Protein AF-U9TN15-F1 (afdb_monomer)

Organism: Rhizophagus irregularis (strain DAOM 181602 / DAOM 197198 / MUCL 43194) (NCBI:txid747089)

Foldseek 3Di:
DVVCLVVLLVQCLDPDPVSVVVSLVVVLVCVVVVVDDCCVCQLSLLLQLLDPDPVSNVSSLVSNLVCCVPPVVSNLVCLVSSLVSNLVSQPVVDDDDQRAQWDQNDPVRQTAGSCQSVLVSQQVDPVSNLSNLLVLLCLLQDQPVPDDPVPDPVSSVRNSVRNLVRHPHPDVVSVVSSVVSNVVSCVVNVVNVVVVVVVVVVVVVVVVVVVVVVVVVVVVVPPDPPDDDDDDDDDDDDDDDDDDDDDDPDDDDPVVVVVVVVVVVVPDDPDPPVVVVVVVVVVVVVVVVVVVVVD

Radius of gyration: 32.04 Å; Cα contacts (8 Å, |Δi|>4): 205; chains: 1; bounding box: 82×85×88 Å

Solvent-accessible surface area (backbone atoms only — not comparable to full-atom values): 17687 Å² total; per-residue (Å²): 111,68,92,50,42,64,60,42,60,54,40,50,67,43,90,52,64,72,55,19,53,52,30,46,51,53,50,47,53,38,49,76,71,63,66,51,64,64,73,77,48,47,28,60,39,53,20,43,41,54,45,92,51,64,76,56,17,57,53,26,46,53,50,50,50,55,45,42,77,79,39,40,76,64,50,61,76,41,50,64,56,20,54,52,39,25,51,55,45,48,58,70,73,40,87,86,60,83,81,66,19,50,44,68,83,52,96,85,62,58,64,38,18,47,57,36,70,63,47,65,78,30,63,83,44,66,67,58,31,48,54,49,54,52,53,55,56,50,73,73,65,60,59,69,89,80,48,57,86,87,72,63,58,62,65,58,52,49,25,50,50,42,20,68,75,34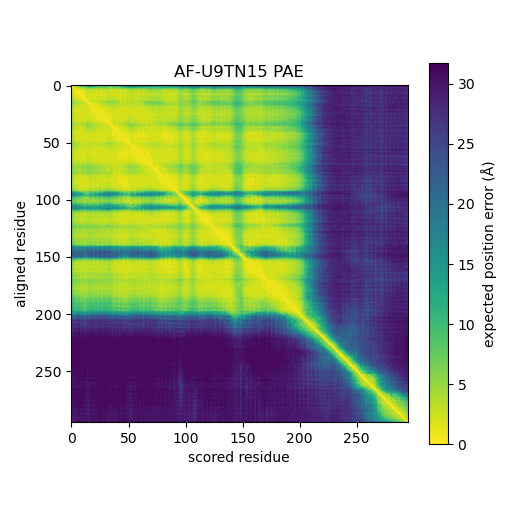,45,87,70,95,51,73,66,60,54,54,50,50,53,53,52,46,54,54,44,47,59,54,41,50,54,51,45,51,53,52,51,55,50,53,54,50,51,55,52,50,52,50,50,53,53,48,54,53,50,57,57,54,60,63,70,70,75,71,82,74,83,80,78,92,81,91,86,87,85,86,89,83,89,77,92,80,90,79,90,76,82,82,82,78,80,89,56,78,68,65,60,56,54,56,53,58,62,61,64,71,74,75,80,86,72,74,64,67,63,50,61,61,48,56,61,52,52,59,57,54,59,57,59,59,64,68,72,80,118

InterPro domains:
  IPR024986 Sister chromatid cohesion C-terminal domain [PF12830] (1-185)
  IPR033031 Scc2/Nipped-B family [PTHR21704] (1-232)

Secondary structure (DSSP, 8-state):
-HHHHHHHHHHTT-S-HHHHHHHHHHHHHHHHTT-S-HHHHHHHHHHHHT-S-HHHHHHHHHHHHHHHHHHHHHHHTTHHHHHHHHHHHHHHH-SSSPP-SEEE-STT--EEETTHHHHHHHTTSHHHHHHHHHHHHGGG---TTT--TTT--HHHHHHHHHHHHH---S-HHHHHHHHHHHHHHHHHHHHHHHHHHHHHHHHHHHHHHHHHHHHHHHHTTS---PPPPP------PPP-----PPPP-----THHHHHHHHHHHTT----SSHHHHHHHHHHHHHHHHHHTS--

Structure (mmCIF, N/CA/C/O backbone):
data_AF-U9TN15-F1
#
_entry.id   AF-U9TN15-F1
#
loop_
_atom_site.group_PDB
_atom_site.id
_atom_site.type_symbol
_atom_site.label_atom_id
_atom_site.label_alt_id
_atom_site.label_comp_id
_atom_site.label_asym_id
_atom_site.label_entity_id
_atom_site.label_seq_id
_atom_site.pdbx_PDB_ins_code
_atom_site.Cartn_x
_atom_site.Cartn_y
_atom_site.Cartn_z
_atom_site.occupancy
_atom_site.B_iso_or_equiv
_atom_site.auth_seq_id
_atom_site.auth_comp_id
_atom_site.auth_asym_id
_atom_site.auth_atom_id
_atom_site.pdbx_PDB_model_num
ATOM 1 N N . MET A 1 1 ? -0.273 -16.956 23.020 1.00 62.31 1 MET A N 1
ATOM 2 C CA . MET A 1 1 ? -0.819 -16.196 21.873 1.00 62.31 1 MET A CA 1
ATOM 3 C C . MET A 1 1 ? 0.191 -16.019 20.746 1.00 62.31 1 MET A C 1
ATOM 5 O O . MET A 1 1 ? -0.135 -16.419 19.641 1.00 62.31 1 MET A O 1
ATOM 9 N N . GLN A 1 2 ? 1.418 -15.537 20.995 1.00 72.25 2 GLN A N 1
ATOM 10 C CA . GLN A 1 2 ? 2.419 -15.301 19.932 1.00 72.25 2 GLN A CA 1
ATOM 11 C C . GLN A 1 2 ? 2.705 -16.517 19.028 1.00 72.25 2 GLN A C 1
ATOM 13 O O . GLN A 1 2 ? 2.775 -16.354 17.820 1.00 72.25 2 GLN A O 1
ATOM 18 N N . ARG A 1 3 ? 2.749 -17.743 19.574 1.00 84.38 3 ARG A N 1
ATOM 19 C CA . ARG A 1 3 ? 2.950 -18.983 18.791 1.00 84.38 3 ARG A CA 1
ATOM 20 C C . ARG A 1 3 ? 1.906 -19.220 17.687 1.00 84.38 3 ARG A C 1
ATOM 22 O O . ARG A 1 3 ? 2.205 -19.895 16.712 1.00 84.38 3 ARG A O 1
ATOM 29 N N . TYR A 1 4 ? 0.685 -18.713 17.859 1.00 88.88 4 TYR A N 1
ATOM 30 C CA . TYR A 1 4 ? -0.412 -18.900 16.904 1.00 88.88 4 TYR A CA 1
ATOM 31 C C . TYR A 1 4 ? -0.687 -17.645 16.075 1.00 88.88 4 TYR A C 1
ATOM 33 O O . TYR A 1 4 ? -1.569 -17.679 15.226 1.00 88.88 4 TYR A O 1
ATOM 41 N N . LEU A 1 5 ? 0.044 -16.550 16.311 1.00 90.06 5 LEU A N 1
ATOM 42 C CA . LEU A 1 5 ? -0.201 -15.282 15.632 1.00 90.06 5 LEU A CA 1
ATOM 43 C C . LEU A 1 5 ? -0.056 -15.435 14.119 1.00 90.06 5 LEU A C 1
ATOM 45 O O . LEU A 1 5 ? -0.961 -15.037 13.399 1.00 90.06 5 LEU A O 1
ATOM 49 N N . ASP A 1 6 ? 1.011 -16.083 13.654 1.00 91.44 6 ASP A N 1
ATOM 50 C CA . ASP A 1 6 ? 1.247 -16.285 12.220 1.00 91.44 6 ASP A CA 1
ATOM 51 C C . ASP A 1 6 ? 0.101 -17.064 11.564 1.00 91.44 6 ASP A C 1
ATOM 53 O O . ASP A 1 6 ? -0.393 -16.675 10.512 1.00 91.44 6 ASP A O 1
ATOM 57 N N . ARG A 1 7 ? -0.418 -18.093 12.248 1.00 92.19 7 ARG A N 1
ATOM 58 C CA . ARG A 1 7 ? -1.587 -18.856 11.785 1.00 92.19 7 ARG A CA 1
ATOM 59 C C . ARG A 1 7 ? -2.858 -18.014 11.754 1.00 92.19 7 ARG A C 1
ATOM 61 O O . ARG A 1 7 ? -3.632 -18.118 10.814 1.00 92.19 7 ARG A O 1
ATOM 68 N N . ILE A 1 8 ? -3.078 -17.170 12.762 1.00 92.88 8 ILE A N 1
ATOM 69 C CA . ILE A 1 8 ? -4.232 -16.259 12.791 1.00 92.88 8 ILE A CA 1
ATOM 70 C C . ILE A 1 8 ? -4.139 -15.262 11.632 1.00 92.88 8 ILE A C 1
ATOM 72 O O . ILE A 1 8 ? -5.137 -15.038 10.954 1.00 92.88 8 ILE A O 1
ATOM 76 N N . LEU A 1 9 ? -2.950 -14.705 11.377 1.00 92.69 9 LEU A N 1
ATOM 77 C CA . LEU A 1 9 ? -2.701 -13.805 10.251 1.00 92.69 9 LEU A CA 1
ATOM 78 C C . LEU A 1 9 ? -2.924 -14.520 8.909 1.00 92.69 9 LEU A C 1
ATOM 80 O O . LEU A 1 9 ? -3.553 -13.945 8.029 1.00 92.69 9 LEU A O 1
ATOM 84 N N . GLU A 1 10 ? -2.490 -15.771 8.752 1.00 92.44 10 GLU A N 1
ATOM 85 C CA . GLU A 1 10 ? -2.784 -16.587 7.563 1.00 92.44 10 GLU A CA 1
ATOM 86 C C . GLU A 1 10 ? -4.297 -16.773 7.353 1.00 92.44 10 GLU A C 1
ATOM 88 O O . GLU A 1 10 ? -4.792 -16.544 6.251 1.00 92.44 10 GLU A O 1
ATOM 93 N N . CYS A 1 11 ? -5.056 -17.085 8.411 1.00 92.25 11 CYS A N 1
ATOM 94 C CA . CYS A 1 11 ? -6.511 -17.265 8.332 1.00 92.25 11 CYS A CA 1
ATOM 95 C C . CYS A 1 11 ? -7.269 -16.004 7.884 1.00 92.25 11 CYS A C 1
ATOM 97 O O . CYS A 1 11 ? -8.380 -16.110 7.367 1.00 92.25 11 CYS A O 1
ATOM 99 N N . THR A 1 12 ? -6.698 -14.806 8.054 1.00 92.06 12 THR A N 1
ATOM 100 C CA . THR A 1 12 ? -7.333 -13.567 7.566 1.00 92.06 12 THR A CA 1
ATOM 101 C C . THR A 1 12 ? -7.363 -13.446 6.038 1.00 92.06 12 THR A C 1
ATOM 103 O O . THR A 1 12 ? -8.099 -12.612 5.510 1.00 92.06 12 THR A O 1
ATOM 106 N N . PHE A 1 13 ? -6.614 -14.294 5.330 1.00 91.81 13 PHE A N 1
ATOM 107 C CA . PHE A 1 13 ? -6.576 -14.355 3.869 1.00 91.81 13 PHE A CA 1
ATOM 108 C C . PHE A 1 13 ? -7.376 -15.528 3.286 1.00 91.81 13 PHE A C 1
ATOM 110 O O . PHE A 1 13 ? -7.403 -15.694 2.069 1.00 91.81 13 PHE A O 1
ATOM 117 N N . ASP A 1 14 ? -8.043 -16.328 4.124 1.00 91.50 14 ASP A N 1
ATOM 118 C CA . ASP A 1 14 ? -8.828 -17.477 3.665 1.00 91.50 14 ASP A CA 1
ATOM 119 C C . ASP A 1 14 ? -9.931 -17.040 2.680 1.00 91.50 14 ASP A C 1
ATOM 121 O O . ASP A 1 14 ? -10.507 -15.963 2.846 1.00 91.50 14 ASP A O 1
ATOM 125 N N . PRO A 1 15 ? -10.278 -17.816 1.641 1.00 87.31 15 PRO A N 1
ATOM 126 C CA . PRO A 1 15 ? -11.392 -17.469 0.756 1.00 87.31 15 PRO A CA 1
ATOM 127 C C . PRO A 1 15 ? -12.725 -17.316 1.513 1.00 87.31 15 PRO A C 1
ATOM 129 O O . PRO A 1 15 ? -13.524 -16.440 1.172 1.00 87.31 15 PRO A O 1
ATOM 132 N N . THR A 1 16 ? -12.933 -18.078 2.589 1.00 90.94 16 THR A N 1
ATOM 133 C CA . THR A 1 16 ? -14.174 -18.118 3.369 1.00 90.94 16 THR A CA 1
ATOM 134 C C . THR A 1 16 ? -14.387 -16.832 4.172 1.00 90.94 16 THR A C 1
ATOM 136 O O . THR A 1 16 ? -13.651 -16.521 5.111 1.00 90.94 16 THR A O 1
ATOM 139 N N . GLN A 1 17 ? -15.446 -16.081 3.855 1.00 88.62 17 GLN A N 1
ATOM 140 C CA . GLN A 1 17 ? -15.730 -14.788 4.492 1.00 88.62 17 GLN A CA 1
ATOM 141 C C . GLN A 1 17 ? -15.973 -14.889 6.005 1.00 88.62 17 GLN A C 1
ATOM 143 O O . GLN A 1 17 ? -15.465 -14.064 6.763 1.00 88.62 17 GLN A O 1
ATOM 148 N N . SER A 1 18 ? -16.711 -15.903 6.465 1.00 91.56 18 SER A N 1
ATOM 149 C CA . SER A 1 18 ? -16.987 -16.100 7.894 1.00 91.56 18 SER A CA 1
ATOM 150 C C . SER A 1 18 ? -15.703 -16.321 8.697 1.00 91.56 18 SER A C 1
ATOM 152 O O . SER A 1 18 ? -15.521 -15.701 9.745 1.00 91.56 18 SER A O 1
ATOM 154 N N . LEU A 1 19 ? -14.779 -17.134 8.173 1.00 91.88 19 LEU A N 1
ATOM 155 C CA . LEU A 1 19 ? -13.488 -17.386 8.806 1.00 91.88 19 LEU A CA 1
ATOM 156 C C . LEU A 1 19 ? -12.630 -16.118 8.850 1.00 91.88 19 LEU A C 1
ATOM 158 O O . LEU A 1 19 ? -12.080 -15.807 9.906 1.00 91.88 19 LEU A O 1
ATOM 162 N N . LYS A 1 20 ? -12.585 -15.342 7.757 1.00 91.00 20 LYS A N 1
ATOM 163 C CA . LYS A 1 20 ? -11.878 -14.051 7.717 1.00 91.00 20 LYS A CA 1
ATOM 164 C C . LYS A 1 20 ? -12.368 -13.087 8.788 1.00 91.00 20 LYS A C 1
ATOM 166 O O . LYS A 1 20 ? -11.556 -12.505 9.502 1.00 91.00 20 LYS A O 1
ATOM 171 N N . ILE A 1 21 ? -13.685 -12.927 8.921 1.00 92.44 21 ILE A N 1
ATOM 172 C CA . ILE A 1 21 ? -14.280 -12.008 9.899 1.00 92.44 21 ILE A CA 1
ATOM 173 C C . ILE A 1 21 ? -13.929 -12.440 11.327 1.00 92.44 21 ILE A C 1
ATOM 175 O O . ILE A 1 21 ? -13.491 -11.608 12.118 1.00 92.44 21 ILE A O 1
ATOM 179 N N . ILE A 1 22 ? -14.064 -13.732 11.642 1.00 94.12 22 ILE A N 1
ATOM 180 C CA . ILE A 1 22 ? -13.736 -14.270 12.971 1.00 94.12 22 ILE A CA 1
ATOM 181 C C . ILE A 1 22 ? -12.237 -14.115 13.262 1.00 94.12 22 ILE A C 1
ATOM 183 O O . ILE A 1 22 ? -11.862 -13.679 14.350 1.00 94.12 22 ILE A O 1
ATOM 187 N N . ALA A 1 23 ? -11.370 -14.428 12.295 1.00 94.44 23 ALA A N 1
ATOM 188 C CA . ALA A 1 23 ? -9.926 -14.261 12.434 1.00 94.44 23 ALA A CA 1
ATOM 189 C C . ALA A 1 23 ? -9.548 -12.790 12.673 1.00 94.44 23 ALA A C 1
ATOM 191 O O . ALA A 1 23 ? -8.716 -12.505 13.535 1.00 94.44 23 ALA A O 1
ATOM 192 N N . LEU A 1 24 ? -10.197 -11.857 11.971 1.00 94.69 24 LEU A N 1
ATOM 193 C CA . LEU A 1 24 ? -9.991 -10.420 12.142 1.00 94.69 24 LEU A CA 1
ATOM 194 C C . LEU A 1 24 ? -10.476 -9.924 13.513 1.00 94.69 24 LEU A C 1
ATOM 196 O O . LEU A 1 24 ? -9.802 -9.101 14.130 1.00 94.69 24 LEU A O 1
ATOM 200 N N . ASP A 1 25 ? -11.587 -10.456 14.028 1.00 94.69 25 ASP A N 1
ATOM 201 C CA . ASP A 1 25 ? -12.080 -10.139 15.374 1.00 94.69 25 ASP A CA 1
ATOM 202 C C . ASP A 1 25 ? -11.119 -10.655 16.458 1.00 94.69 25 ASP A C 1
ATOM 204 O O . ASP A 1 25 ? -10.792 -9.939 17.409 1.00 94.69 25 ASP A O 1
ATOM 208 N N . VAL A 1 26 ? -10.594 -11.875 16.305 1.00 95.06 26 VAL A N 1
ATOM 209 C CA . VAL A 1 26 ? -9.558 -12.417 17.200 1.00 95.06 26 VAL A CA 1
ATOM 210 C C . VAL A 1 26 ? -8.290 -11.563 17.136 1.00 95.06 26 VAL A C 1
ATOM 212 O O . VAL A 1 26 ? -7.760 -11.177 18.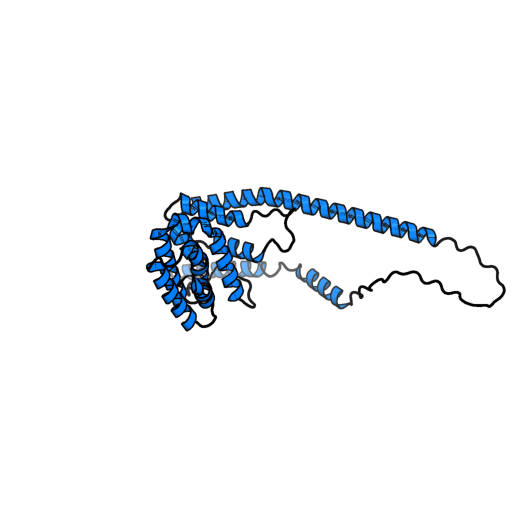180 1.00 95.06 26 VAL A O 1
ATOM 215 N N . LEU A 1 27 ? -7.825 -11.215 15.932 1.00 94.69 27 LEU A N 1
ATOM 216 C CA . LEU A 1 27 ? -6.663 -10.349 15.731 1.00 94.69 27 LEU A CA 1
ATOM 217 C C . LEU A 1 27 ? -6.865 -8.974 16.383 1.00 94.69 27 LEU A C 1
ATOM 219 O O . LEU A 1 27 ? -5.970 -8.479 17.068 1.00 94.69 27 LEU A O 1
ATOM 223 N N . GLY A 1 28 ? -8.052 -8.388 16.231 1.00 93.62 28 GLY A N 1
ATOM 224 C CA . GLY A 1 28 ? -8.411 -7.118 16.850 1.00 93.62 28 GLY A CA 1
ATOM 225 C C . GLY A 1 28 ? -8.307 -7.157 18.372 1.00 93.62 28 GLY A C 1
ATOM 226 O O . GLY A 1 28 ? -7.674 -6.283 18.965 1.00 93.62 28 GLY A O 1
ATOM 227 N N . ASN A 1 29 ? -8.832 -8.209 19.003 1.00 94.31 29 ASN A N 1
ATOM 228 C CA . ASN A 1 29 ? -8.726 -8.401 20.452 1.00 94.31 29 ASN A CA 1
ATOM 229 C C . ASN A 1 29 ? -7.266 -8.550 20.917 1.00 94.31 29 ASN A C 1
ATOM 231 O O . ASN A 1 29 ? -6.869 -7.938 21.908 1.00 94.31 29 ASN A O 1
ATOM 235 N N . ILE A 1 30 ? -6.445 -9.313 20.187 1.00 93.62 30 ILE A N 1
ATOM 236 C CA . ILE A 1 30 ? -5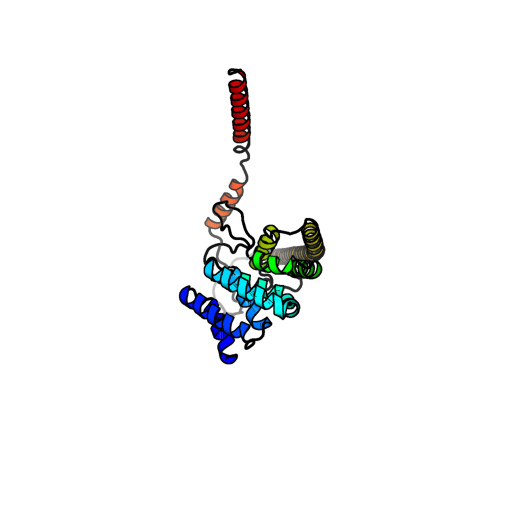.013 -9.493 20.487 1.00 93.62 30 ILE A CA 1
ATOM 237 C C . ILE A 1 30 ? -4.272 -8.150 20.450 1.00 93.62 30 ILE A C 1
ATOM 239 O O . ILE A 1 30 ? -3.473 -7.858 21.343 1.00 93.62 30 ILE A O 1
ATOM 243 N N . ILE A 1 31 ? -4.536 -7.337 19.424 1.00 92.50 31 ILE A N 1
ATOM 244 C CA . ILE A 1 31 ? -3.903 -6.027 19.239 1.00 92.50 31 ILE A CA 1
ATOM 245 C C . ILE A 1 31 ? -4.343 -5.053 20.332 1.00 92.50 31 ILE A C 1
ATOM 247 O O . ILE A 1 31 ? -3.500 -4.396 20.941 1.00 92.50 31 ILE A O 1
ATOM 251 N N . GLN A 1 32 ? -5.644 -4.975 20.619 1.00 91.62 32 GLN A N 1
ATOM 252 C CA . GLN A 1 32 ? -6.181 -4.063 21.632 1.00 91.62 32 GLN A CA 1
ATOM 253 C C . GLN A 1 32 ? -5.657 -4.376 23.040 1.00 91.62 32 GLN A C 1
ATOM 255 O O . GLN A 1 32 ? -5.436 -3.455 23.826 1.00 91.62 32 GLN A O 1
ATOM 260 N N . GLN A 1 33 ? -5.402 -5.654 23.334 1.00 92.31 33 GLN A N 1
ATOM 261 C CA . GLN A 1 33 ? -4.801 -6.115 24.590 1.00 92.31 33 GLN A CA 1
ATOM 262 C C . GLN A 1 33 ? -3.266 -5.985 24.626 1.00 92.31 33 GLN A C 1
ATOM 264 O O . GLN A 1 33 ? -2.656 -6.281 25.650 1.00 92.31 33 GLN A O 1
ATOM 269 N N . GLY A 1 34 ? -2.619 -5.565 23.531 1.00 90.25 34 GLY A N 1
ATOM 270 C CA . GLY A 1 34 ? -1.161 -5.413 23.462 1.00 90.25 34 GLY A CA 1
ATOM 271 C C . GLY A 1 34 ? -0.385 -6.736 23.452 1.00 90.25 34 GLY A C 1
ATOM 272 O O . GLY A 1 34 ? 0.793 -6.763 23.800 1.00 90.25 34 GLY A O 1
ATOM 273 N N . LEU A 1 35 ? -1.025 -7.844 23.062 1.00 91.25 35 LEU A N 1
ATOM 274 C CA . LEU A 1 35 ? -0.428 -9.188 23.087 1.00 91.25 35 LEU A CA 1
ATOM 275 C C . LEU A 1 35 ? 0.421 -9.511 21.844 1.00 91.25 35 LEU A C 1
ATOM 277 O O . LEU A 1 35 ? 1.135 -10.520 21.826 1.00 91.25 35 LEU A O 1
ATOM 281 N N . ALA A 1 36 ? 0.345 -8.677 20.805 1.00 90.81 36 ALA A N 1
ATOM 282 C CA . ALA A 1 36 ? 1.127 -8.791 19.578 1.00 90.81 36 ALA A CA 1
ATOM 283 C C . ALA A 1 36 ? 1.834 -7.474 19.247 1.00 90.81 36 ALA A C 1
ATOM 285 O O . ALA A 1 36 ? 1.317 -6.387 19.500 1.00 90.81 36 ALA A O 1
ATOM 286 N N . HIS A 1 37 ? 3.020 -7.580 18.646 1.00 91.06 37 HIS A N 1
ATOM 287 C CA . HIS A 1 37 ? 3.784 -6.411 18.236 1.00 91.06 37 HIS A CA 1
ATOM 288 C C . HIS A 1 37 ? 3.159 -5.774 16.971 1.00 91.06 37 HIS A C 1
ATOM 290 O O . HIS A 1 37 ? 3.019 -6.473 15.961 1.00 91.06 37 HIS A O 1
ATOM 296 N N . PRO A 1 38 ? 2.845 -4.460 16.961 1.00 91.75 38 PRO A N 1
ATOM 297 C CA . PRO A 1 38 ? 2.160 -3.783 15.849 1.00 91.75 38 PRO A CA 1
ATOM 298 C C . PRO A 1 38 ? 2.805 -3.986 14.473 1.00 91.75 38 PRO A C 1
ATOM 300 O O . PRO A 1 38 ? 2.110 -4.224 13.489 1.00 91.75 38 PRO A O 1
ATOM 303 N N . VAL A 1 39 ? 4.142 -3.951 14.415 1.00 92.19 39 VAL A N 1
ATOM 304 C CA . VAL A 1 39 ? 4.927 -4.120 13.174 1.00 92.19 39 VAL A CA 1
ATOM 305 C C . VAL A 1 39 ? 4.668 -5.462 12.480 1.00 92.19 39 VAL A C 1
ATOM 307 O O . VAL A 1 39 ? 4.766 -5.530 11.261 1.00 92.19 39 VAL A O 1
ATOM 310 N N . LEU A 1 40 ? 4.316 -6.513 13.227 1.00 91.88 40 LEU A N 1
ATOM 311 C CA . LEU A 1 40 ? 4.017 -7.827 12.647 1.00 91.88 40 LEU A CA 1
ATOM 312 C C . LEU A 1 40 ? 2.603 -7.887 12.056 1.00 91.88 40 LEU A C 1
ATOM 314 O O . LEU A 1 40 ? 2.360 -8.622 11.107 1.00 91.88 40 LEU A O 1
ATOM 318 N N . CYS A 1 41 ? 1.671 -7.108 12.609 1.00 93.75 41 CYS A N 1
ATOM 319 C CA . CYS A 1 41 ? 0.258 -7.168 12.240 1.00 93.75 41 CYS A CA 1
ATOM 320 C C . CYS A 1 41 ? -0.091 -6.190 11.111 1.00 93.75 41 CYS A C 1
ATOM 322 O O . CYS A 1 41 ? -0.969 -6.479 10.300 1.00 93.75 41 CYS A O 1
ATOM 324 N N . ILE A 1 42 ? 0.586 -5.035 11.053 1.00 95.75 42 ILE A N 1
ATOM 325 C CA . ILE A 1 42 ? 0.202 -3.940 10.157 1.00 95.75 42 ILE A CA 1
ATOM 326 C C . ILE A 1 42 ? 0.192 -4.310 8.664 1.00 95.75 42 ILE A C 1
ATOM 328 O O . ILE A 1 42 ? -0.788 -3.954 8.010 1.00 95.75 42 ILE A O 1
ATOM 332 N N . PRO A 1 43 ? 1.156 -5.073 8.099 1.00 96.06 43 PRO A N 1
ATOM 333 C CA . PRO A 1 43 ? 1.121 -5.378 6.669 1.00 96.06 43 PRO A CA 1
ATOM 334 C C . PRO A 1 43 ? -0.090 -6.237 6.301 1.00 96.06 43 PRO A C 1
ATOM 336 O O . PRO A 1 43 ? -0.678 -6.062 5.238 1.00 96.06 43 PRO A O 1
ATOM 339 N N . THR A 1 44 ? -0.487 -7.144 7.197 1.00 95.88 44 THR A N 1
ATOM 340 C CA . THR A 1 44 ? -1.673 -7.985 7.021 1.00 95.88 44 THR A CA 1
ATOM 341 C C . THR A 1 44 ? -2.954 -7.162 7.090 1.00 95.88 44 THR A C 1
ATOM 343 O O . THR A 1 44 ? -3.813 -7.317 6.232 1.00 95.88 44 THR A O 1
ATOM 346 N N . ILE A 1 45 ? -3.065 -6.240 8.049 1.00 96.12 45 ILE A N 1
ATOM 347 C CA . ILE A 1 45 ? -4.241 -5.366 8.177 1.00 96.12 45 ILE A CA 1
ATOM 348 C C . ILE A 1 45 ? -4.413 -4.505 6.922 1.00 96.12 45 ILE A C 1
ATOM 350 O O . ILE A 1 45 ? -5.494 -4.507 6.343 1.00 96.12 45 ILE A O 1
ATOM 354 N N . VAL A 1 46 ? -3.345 -3.845 6.460 1.00 96.69 46 VAL A N 1
ATOM 355 C CA . VAL A 1 46 ? -3.386 -3.009 5.246 1.00 96.69 46 VAL A CA 1
ATOM 356 C C . VAL A 1 46 ? -3.727 -3.835 4.007 1.00 96.69 46 VAL A C 1
ATOM 358 O O . VAL A 1 46 ? -4.474 -3.381 3.147 1.00 96.69 46 VAL A O 1
ATOM 361 N N . ALA A 1 47 ? -3.243 -5.075 3.910 1.00 96.12 47 ALA A N 1
ATOM 362 C CA . ALA A 1 47 ? -3.638 -5.950 2.814 1.00 96.12 47 ALA A CA 1
ATOM 363 C C . ALA A 1 47 ? -5.153 -6.220 2.820 1.00 96.12 47 ALA A C 1
ATOM 365 O O . ALA A 1 47 ? -5.806 -6.074 1.788 1.00 96.12 47 ALA A O 1
ATOM 366 N N . ILE A 1 48 ? -5.734 -6.515 3.984 1.00 95.25 48 ILE A N 1
ATOM 367 C CA . ILE A 1 48 ? -7.174 -6.770 4.137 1.00 95.25 48 ILE A CA 1
ATOM 368 C C . ILE A 1 48 ? -8.024 -5.525 3.819 1.00 95.25 48 ILE A C 1
ATOM 370 O O . ILE A 1 48 ? -9.135 -5.668 3.309 1.00 95.25 48 ILE A O 1
ATOM 374 N N . GLU A 1 49 ? -7.515 -4.306 4.034 1.00 95.19 49 GLU A N 1
ATOM 375 C CA . GLU A 1 49 ? -8.196 -3.057 3.627 1.00 95.19 49 GLU A CA 1
ATOM 376 C C . GLU A 1 49 ? -8.450 -2.975 2.114 1.00 95.19 49 GLU A C 1
ATOM 378 O O . GLU A 1 49 ? -9.364 -2.280 1.672 1.00 95.19 49 GLU A O 1
ATOM 383 N N . THR A 1 50 ? -7.687 -3.718 1.310 1.00 94.12 50 THR A N 1
ATOM 384 C CA . THR A 1 50 ? -7.871 -3.776 -0.147 1.00 94.12 50 THR A CA 1
ATOM 385 C C . THR A 1 50 ? -8.898 -4.829 -0.596 1.00 94.12 50 THR A C 1
ATOM 387 O O . THR A 1 50 ? -9.189 -4.939 -1.783 1.00 94.12 50 THR A O 1
ATOM 390 N N . SER A 1 51 ? -9.486 -5.586 0.338 1.00 92.31 51 SER A N 1
ATOM 391 C CA . SER A 1 51 ? -10.488 -6.629 0.063 1.00 92.31 51 SER A CA 1
ATOM 392 C C . SER A 1 51 ? -11.715 -6.094 -0.697 1.00 92.31 51 SER A C 1
ATOM 394 O O . SER A 1 51 ? -12.140 -4.968 -0.432 1.00 92.31 51 SER A O 1
ATOM 396 N N . PRO A 1 52 ? -12.362 -6.881 -1.579 1.00 89.38 52 PRO A N 1
ATOM 397 C CA . PRO A 1 52 ? -13.624 -6.499 -2.225 1.00 89.38 52 PRO A CA 1
ATOM 398 C C . PRO A 1 52 ? -14.808 -6.401 -1.244 1.00 89.38 52 PRO A C 1
ATOM 400 O O . PRO A 1 52 ? -15.751 -5.648 -1.486 1.00 89.38 52 PRO A O 1
ATOM 403 N N . GLU A 1 53 ? -14.726 -7.058 -0.085 1.00 91.44 53 GLU A N 1
ATOM 404 C CA . GLU A 1 53 ? -15.793 -7.095 0.924 1.00 91.44 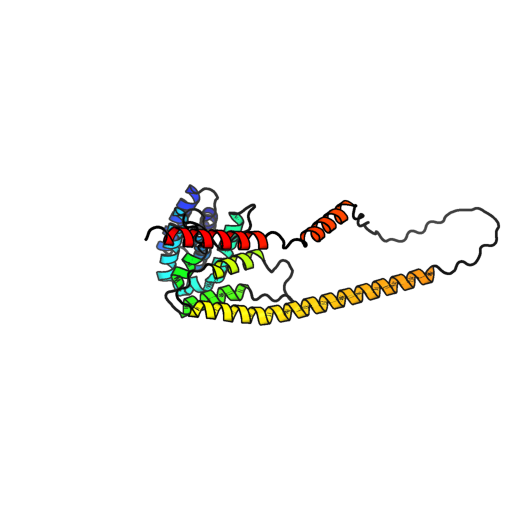53 GLU A CA 1
ATOM 405 C C . GLU A 1 53 ? -15.768 -5.877 1.861 1.00 91.44 53 GLU A C 1
ATOM 407 O O . GLU A 1 53 ? -14.844 -5.722 2.663 1.00 91.44 53 GLU A O 1
ATOM 412 N N . GLN A 1 54 ? -16.813 -5.043 1.831 1.00 91.50 54 GLN A N 1
ATOM 413 C CA . GLN A 1 54 ? -16.879 -3.806 2.626 1.00 91.50 54 GLN A CA 1
ATOM 414 C C . GLN A 1 54 ? -16.799 -4.046 4.138 1.00 91.50 54 GLN A C 1
ATOM 416 O O . GLN A 1 54 ? -16.037 -3.380 4.833 1.00 91.50 54 GLN A O 1
ATOM 421 N N . THR A 1 55 ? -17.519 -5.044 4.651 1.00 92.12 55 THR A N 1
ATOM 422 C CA . THR A 1 55 ? -17.545 -5.364 6.091 1.00 92.12 55 THR A CA 1
ATOM 423 C C . THR A 1 55 ? -16.158 -5.689 6.649 1.00 92.12 55 THR A C 1
ATOM 425 O O . THR A 1 55 ? -15.823 -5.318 7.776 1.00 92.12 55 THR A O 1
ATOM 428 N N . VAL A 1 56 ? -15.339 -6.370 5.847 1.00 93.31 56 VAL A N 1
ATOM 429 C CA . VAL A 1 56 ? -13.968 -6.752 6.185 1.00 93.31 56 VAL A CA 1
ATOM 430 C C . VAL A 1 56 ? -13.047 -5.533 6.122 1.00 93.31 56 VAL A C 1
ATOM 432 O O . VAL A 1 56 ? -12.265 -5.321 7.051 1.00 93.31 56 VAL A O 1
ATOM 435 N N . ARG A 1 57 ? -13.183 -4.697 5.082 1.00 93.94 57 ARG A N 1
ATOM 436 C CA . ARG A 1 57 ? -12.421 -3.446 4.952 1.00 93.94 57 ARG A CA 1
ATOM 437 C C . ARG A 1 57 ? -12.652 -2.503 6.124 1.00 93.94 57 ARG A C 1
ATOM 439 O O . ARG A 1 57 ? -11.688 -2.042 6.721 1.00 93.94 57 ARG A O 1
ATOM 446 N N . ASP A 1 58 ? -13.908 -2.263 6.493 1.00 94.56 58 ASP A N 1
ATOM 447 C CA . ASP A 1 58 ? -14.256 -1.313 7.555 1.00 94.56 58 ASP A CA 1
ATOM 448 C C . ASP A 1 58 ? -13.696 -1.755 8.913 1.00 94.56 58 ASP A C 1
ATOM 450 O O . ASP A 1 58 ? -13.228 -0.937 9.710 1.00 94.56 58 ASP A O 1
ATOM 454 N N . LYS A 1 59 ? -13.712 -3.066 9.189 1.00 94.44 59 LYS A N 1
ATOM 455 C CA . LYS A 1 59 ? -13.083 -3.631 10.390 1.00 94.44 59 LYS A CA 1
ATOM 456 C C . LYS A 1 59 ? -11.562 -3.477 10.356 1.00 94.44 59 LYS A C 1
ATOM 458 O O . LYS A 1 59 ? -10.981 -3.063 11.360 1.00 94.44 59 LYS A O 1
ATOM 463 N N . ALA A 1 60 ? -10.923 -3.782 9.226 1.00 96.19 60 ALA A N 1
ATOM 464 C CA . ALA A 1 60 ? -9.478 -3.636 9.070 1.00 96.19 60 ALA A CA 1
ATOM 465 C C . ALA A 1 60 ? -9.045 -2.171 9.233 1.00 96.19 60 ALA A C 1
ATOM 467 O O . ALA A 1 60 ? -8.136 -1.895 10.013 1.00 96.19 60 ALA A O 1
ATOM 468 N N . PHE A 1 61 ? -9.778 -1.237 8.625 1.00 96.50 61 PHE A N 1
ATOM 469 C CA . PHE A 1 61 ? -9.521 0.195 8.738 1.00 96.50 61 PHE A CA 1
ATOM 470 C C . PHE A 1 61 ? -9.623 0.702 10.178 1.00 96.50 61 PHE A C 1
ATOM 472 O O . PHE A 1 61 ? -8.747 1.427 10.647 1.00 96.50 61 PHE A O 1
ATOM 479 N N . LYS A 1 62 ? -10.628 0.256 10.943 1.00 95.88 62 LYS A N 1
ATOM 480 C CA . LYS A 1 62 ? -10.728 0.577 12.379 1.00 95.88 62 LYS A CA 1
ATOM 481 C C . LYS A 1 62 ? -9.521 0.072 13.173 1.00 95.88 62 LYS A C 1
ATOM 483 O O . LYS A 1 62 ? -9.036 0.768 14.066 1.00 95.88 62 LYS A O 1
ATOM 488 N N . LEU A 1 63 ? -9.017 -1.125 12.860 1.00 95.25 63 LEU A N 1
ATOM 489 C CA . LEU A 1 63 ? -7.809 -1.660 13.498 1.00 95.25 63 LEU A CA 1
ATOM 490 C C . LEU A 1 63 ? -6.553 -0.885 13.091 1.00 95.25 63 LEU A C 1
ATOM 492 O O . LEU A 1 63 ? -5.713 -0.601 13.946 1.00 95.25 63 LEU A O 1
ATOM 496 N N . HIS A 1 64 ? -6.434 -0.500 11.823 1.00 96.12 64 HIS A N 1
ATOM 497 C CA . HIS A 1 64 ? -5.343 0.338 11.340 1.00 96.12 64 HIS A CA 1
ATOM 498 C C . HIS A 1 64 ? -5.358 1.710 12.017 1.00 96.12 64 HIS A C 1
ATOM 500 O O . HIS A 1 64 ? -4.327 2.143 12.532 1.00 96.12 64 HIS A O 1
ATOM 506 N N . GLN A 1 65 ? -6.521 2.356 12.123 1.00 95.94 65 GLN A N 1
ATOM 507 C CA . GLN A 1 65 ? -6.675 3.615 12.846 1.00 95.94 65 GLN A CA 1
ATOM 508 C C . GLN A 1 65 ? -6.239 3.472 14.313 1.00 95.94 65 GLN A C 1
ATOM 510 O O . GLN A 1 65 ? -5.429 4.268 14.790 1.00 95.94 65 GLN A O 1
ATOM 515 N N . HIS A 1 66 ? -6.686 2.417 15.003 1.00 94.88 66 HIS A N 1
ATOM 516 C CA . HIS A 1 66 ? -6.284 2.142 16.385 1.00 94.88 66 HIS A CA 1
ATOM 517 C C . HIS A 1 66 ? -4.762 1.990 16.541 1.00 94.88 66 HIS A C 1
ATOM 519 O O . HIS A 1 66 ? -4.159 2.520 17.479 1.00 94.88 66 HIS A O 1
ATOM 525 N N . LEU A 1 67 ? -4.122 1.269 15.615 1.00 94.75 67 LEU A N 1
ATOM 526 C CA . LEU A 1 67 ? -2.668 1.117 15.589 1.00 94.75 67 LEU A CA 1
ATOM 527 C C . LEU A 1 67 ? -1.957 2.437 15.283 1.00 94.75 67 LEU A C 1
ATOM 529 O O . LEU A 1 67 ? -0.923 2.718 15.886 1.00 94.75 67 LEU A O 1
ATOM 533 N N . ASN A 1 68 ? -2.500 3.252 14.381 1.00 94.06 68 ASN A N 1
ATOM 534 C CA . ASN A 1 68 ? -1.939 4.550 14.023 1.00 94.06 68 ASN A CA 1
ATOM 535 C C . ASN A 1 68 ? -1.965 5.526 15.204 1.00 94.06 68 ASN A C 1
ATOM 537 O O . ASN A 1 68 ? -0.961 6.174 15.489 1.00 94.06 68 ASN A O 1
ATOM 541 N N . GLU A 1 69 ? -3.068 5.579 15.949 1.00 93.69 69 GLU A N 1
ATOM 542 C CA . GLU A 1 69 ? -3.211 6.455 17.117 1.00 93.69 69 GLU A CA 1
ATOM 543 C C . GLU A 1 69 ? -2.171 6.155 18.209 1.00 93.69 69 GLU A C 1
ATOM 545 O O . GLU A 1 69 ? -1.605 7.077 18.796 1.00 93.69 69 GLU A O 1
ATOM 550 N N . LYS A 1 70 ? -1.870 4.873 18.454 1.00 93.19 70 LYS A N 1
ATOM 551 C CA . LYS A 1 70 ? -0.938 4.446 19.514 1.00 93.19 70 LYS A CA 1
ATOM 552 C C . LYS A 1 70 ? 0.514 4.290 19.054 1.00 93.19 70 LYS A C 1
ATOM 554 O O . LYS A 1 70 ? 1.434 4.483 19.847 1.00 93.19 70 LYS A O 1
ATOM 559 N N . HIS A 1 71 ? 0.734 3.907 17.797 1.00 93.31 71 HIS A N 1
ATOM 560 C CA . HIS A 1 71 ? 2.026 3.422 17.299 1.00 93.31 71 HIS A CA 1
ATOM 561 C C . HIS A 1 71 ? 2.434 4.003 15.931 1.00 93.31 71 HIS A C 1
ATOM 563 O O . HIS A 1 71 ? 3.266 3.396 15.256 1.00 93.31 71 HIS A O 1
ATOM 569 N N . ALA A 1 72 ? 1.918 5.179 15.536 1.00 90.19 72 ALA A N 1
ATOM 570 C CA . ALA A 1 72 ? 2.204 5.858 14.258 1.00 90.19 72 ALA A CA 1
ATOM 571 C C . ALA A 1 72 ? 3.660 5.720 13.773 1.00 90.19 72 ALA A C 1
ATOM 573 O O . ALA A 1 72 ? 3.915 5.195 12.693 1.00 90.19 72 ALA A O 1
ATOM 574 N N . SER A 1 73 ? 4.642 6.148 14.576 1.00 90.19 73 SER A N 1
ATOM 575 C CA . SER A 1 73 ? 6.055 6.139 14.163 1.00 90.19 73 SER A CA 1
ATOM 576 C C . SER A 1 73 ? 6.573 4.738 13.815 1.00 90.19 73 SER A C 1
ATOM 578 O O . SER A 1 73 ? 7.332 4.584 12.861 1.00 90.19 73 SER A O 1
ATOM 580 N N . LEU A 1 74 ? 6.146 3.712 14.561 1.00 91.69 74 LEU A N 1
ATOM 581 C CA . LEU A 1 74 ? 6.542 2.324 14.316 1.00 91.69 74 LEU A CA 1
ATOM 582 C C . LEU A 1 74 ? 5.888 1.786 13.044 1.00 91.69 74 LEU A C 1
ATOM 584 O O . LEU A 1 74 ? 6.574 1.182 12.223 1.00 91.69 74 LEU A O 1
ATOM 588 N N . ILE A 1 75 ? 4.586 2.014 12.857 1.00 93.19 75 ILE A N 1
ATOM 589 C CA . ILE A 1 75 ? 3.877 1.474 11.692 1.00 93.19 75 ILE A CA 1
ATOM 590 C C . ILE A 1 75 ? 4.321 2.147 10.388 1.00 93.19 75 ILE A C 1
ATOM 592 O O . ILE A 1 75 ? 4.523 1.463 9.388 1.00 93.19 75 ILE A O 1
ATOM 596 N N . HIS A 1 76 ? 4.578 3.459 10.405 1.00 91.44 76 HIS A N 1
ATOM 597 C CA . HIS A 1 76 ? 4.960 4.203 9.204 1.00 91.44 76 HIS A CA 1
ATOM 598 C C . HIS A 1 76 ? 6.351 3.826 8.684 1.00 91.44 76 HIS A C 1
ATOM 600 O O . HIS A 1 76 ? 6.616 3.946 7.489 1.00 91.44 76 HIS A O 1
ATOM 606 N N . SER A 1 77 ? 7.223 3.295 9.548 1.00 91.00 77 SER A N 1
ATOM 607 C CA . SER A 1 77 ? 8.522 2.750 9.128 1.00 91.00 77 SER A CA 1
ATOM 608 C C . SER A 1 77 ? 8.401 1.542 8.186 1.00 91.00 77 SER A C 1
ATOM 610 O O . SER A 1 77 ? 9.366 1.188 7.514 1.00 91.00 77 SER A O 1
ATOM 612 N N . ARG A 1 78 ? 7.217 0.917 8.111 1.00 93.06 78 ARG A N 1
ATOM 613 C CA . ARG A 1 78 ? 6.935 -0.290 7.321 1.00 93.06 78 ARG A CA 1
ATOM 614 C C . ARG A 1 78 ? 5.972 -0.044 6.161 1.00 93.06 78 ARG A C 1
ATOM 616 O O . ARG A 1 78 ? 5.452 -1.003 5.602 1.00 93.06 78 ARG A O 1
ATOM 623 N N . ASN A 1 79 ? 5.742 1.213 5.773 1.00 93.56 79 ASN A N 1
ATOM 624 C CA . ASN A 1 79 ? 4.759 1.549 4.740 1.00 93.56 79 ASN A CA 1
ATOM 625 C C . ASN A 1 79 ? 4.971 0.770 3.428 1.00 93.56 79 ASN A C 1
ATOM 627 O O . ASN A 1 79 ? 4.021 0.220 2.881 1.00 93.56 79 ASN A O 1
ATOM 631 N N . VAL A 1 80 ? 6.218 0.658 2.961 1.00 94.19 80 VAL A N 1
ATOM 632 C CA . VAL A 1 80 ? 6.553 -0.086 1.733 1.00 94.19 80 VAL A CA 1
ATOM 633 C C . VAL A 1 80 ? 6.208 -1.574 1.857 1.00 94.19 80 VAL A C 1
ATOM 635 O O . VAL A 1 80 ? 5.703 -2.171 0.908 1.00 94.19 80 VAL A O 1
ATOM 638 N N . ASP A 1 81 ? 6.418 -2.176 3.027 1.00 95.06 81 ASP A N 1
ATOM 639 C CA . ASP A 1 81 ? 6.087 -3.586 3.253 1.00 95.06 81 ASP A CA 1
ATOM 640 C C . ASP A 1 81 ? 4.577 -3.817 3.293 1.00 95.06 81 ASP A C 1
ATOM 642 O O . ASP A 1 81 ? 4.100 -4.836 2.793 1.00 95.06 81 ASP A O 1
ATOM 646 N N . CYS A 1 82 ? 3.815 -2.861 3.832 1.00 96.12 82 CYS A N 1
ATOM 647 C CA . CYS A 1 82 ? 2.356 -2.887 3.775 1.00 96.12 82 CYS A CA 1
ATOM 648 C C . CYS A 1 82 ? 1.859 -2.867 2.324 1.00 96.12 82 CYS A C 1
ATOM 650 O O . CYS A 1 82 ? 1.020 -3.687 1.957 1.00 96.12 82 CYS A O 1
ATOM 652 N N . VAL A 1 83 ? 2.427 -1.998 1.481 1.00 96.06 83 VAL A N 1
ATOM 653 C CA . VAL A 1 83 ? 2.077 -1.908 0.054 1.00 96.06 83 VAL A CA 1
ATOM 654 C C . VAL A 1 83 ? 2.420 -3.204 -0.688 1.00 96.06 83 VAL A C 1
ATOM 656 O O . VAL A 1 83 ? 1.593 -3.724 -1.436 1.00 96.06 83 VAL A O 1
ATOM 659 N N . LYS A 1 84 ? 3.595 -3.792 -0.428 1.00 95.12 84 LYS A N 1
ATOM 660 C CA . LYS A 1 84 ? 3.982 -5.102 -0.983 1.00 95.12 84 LYS A CA 1
ATOM 661 C C . LYS A 1 84 ? 3.033 -6.220 -0.549 1.00 95.12 84 LYS A C 1
ATOM 663 O O . LYS A 1 84 ? 2.644 -7.047 -1.370 1.00 95.12 84 LYS A O 1
ATOM 668 N N . LYS A 1 85 ? 2.641 -6.250 0.729 1.00 95.69 85 LYS A N 1
ATOM 669 C CA . LYS A 1 85 ? 1.706 -7.255 1.257 1.00 95.69 85 LYS A CA 1
ATOM 670 C C . LYS A 1 85 ? 0.304 -7.089 0.663 1.00 95.69 85 LYS A C 1
ATOM 672 O O . LYS A 1 85 ? -0.326 -8.095 0.352 1.00 95.69 85 LYS A O 1
ATOM 677 N N . ALA A 1 86 ? -0.150 -5.853 0.453 1.00 95.62 86 ALA A N 1
ATOM 678 C CA . ALA A 1 86 ? -1.413 -5.560 -0.219 1.00 95.62 86 ALA A CA 1
ATOM 679 C C . ALA A 1 86 ? -1.417 -6.046 -1.673 1.00 95.62 86 ALA A C 1
ATOM 681 O O . ALA A 1 86 ? -2.342 -6.745 -2.077 1.00 95.62 86 ALA A O 1
ATOM 682 N N . TYR A 1 87 ? -0.349 -5.778 -2.430 1.00 95.25 87 TYR A N 1
ATOM 683 C CA . TYR A 1 87 ? -0.198 -6.315 -3.784 1.00 95.25 87 TYR A CA 1
ATOM 684 C C . TYR A 1 87 ? -0.184 -7.852 -3.805 1.00 95.25 87 TYR A C 1
ATOM 686 O O . TYR A 1 87 ? -0.885 -8.469 -4.604 1.00 95.25 87 TYR A O 1
ATOM 694 N N . ALA A 1 88 ? 0.552 -8.486 -2.885 1.00 93.62 88 ALA A N 1
ATOM 695 C CA . ALA A 1 88 ? 0.580 -9.944 -2.774 1.00 93.62 88 ALA A CA 1
ATOM 696 C C . ALA A 1 88 ? -0.809 -10.536 -2.483 1.00 93.62 88 ALA A C 1
ATOM 698 O O . ALA A 1 88 ? -1.145 -11.594 -3.009 1.00 93.62 88 ALA A O 1
ATOM 699 N N . PHE A 1 89 ? -1.627 -9.853 -1.680 1.00 93.75 89 PHE A N 1
ATOM 700 C CA . PHE A 1 89 ? -3.007 -10.257 -1.428 1.00 93.75 89 PHE A CA 1
ATOM 701 C C . PHE A 1 89 ? -3.906 -10.068 -2.657 1.00 93.75 89 PHE A C 1
ATOM 703 O O . PHE A 1 89 ? -4.654 -10.978 -3.002 1.00 93.75 89 PHE A O 1
ATOM 710 N N . GLN A 1 90 ? -3.788 -8.952 -3.381 1.00 93.25 90 GLN A N 1
ATOM 711 C CA . GLN A 1 90 ? -4.521 -8.754 -4.640 1.00 93.25 90 GLN A CA 1
ATOM 712 C C . GLN A 1 90 ? -4.180 -9.829 -5.679 1.00 93.25 90 GLN A C 1
ATOM 714 O O . GLN A 1 90 ? -5.071 -10.350 -6.344 1.00 93.25 90 GLN A O 1
ATOM 719 N N . LYS A 1 91 ? -2.912 -10.247 -5.746 1.00 91.31 91 LYS A N 1
ATOM 720 C CA . LYS A 1 91 ? -2.469 -11.365 -6.588 1.00 91.31 91 LYS A CA 1
ATOM 721 C C . LYS A 1 91 ? -3.109 -12.707 -6.209 1.00 91.31 91 LYS A C 1
ATOM 723 O O . LYS A 1 91 ? -3.252 -13.568 -7.065 1.00 91.31 91 LYS A O 1
ATOM 728 N N . GLN A 1 92 ? -3.477 -12.904 -4.942 1.00 89.06 92 GLN A N 1
ATOM 729 C CA . GLN A 1 92 ? -4.192 -14.108 -4.496 1.00 89.06 92 GLN A CA 1
ATOM 730 C C . GLN A 1 92 ? -5.690 -14.046 -4.803 1.00 89.06 92 GLN A C 1
ATOM 732 O O . GLN A 1 92 ? -6.304 -15.085 -5.026 1.00 89.06 92 GLN A O 1
ATOM 737 N N . LEU A 1 93 ? -6.280 -12.848 -4.796 1.00 86.56 93 LEU A N 1
ATOM 738 C CA . LEU A 1 93 ? -7.699 -12.649 -5.091 1.00 86.56 93 LEU A CA 1
ATOM 739 C C . LEU A 1 93 ? -8.007 -12.755 -6.586 1.00 86.56 93 LEU A C 1
ATOM 741 O O . LEU A 1 93 ? -9.064 -13.257 -6.963 1.00 86.56 93 LEU A O 1
ATOM 745 N N . VAL A 1 94 ? -7.109 -12.248 -7.429 1.00 82.25 94 VAL A N 1
ATOM 746 C CA . VAL A 1 94 ? -7.327 -12.131 -8.868 1.00 82.25 94 VAL A CA 1
ATOM 747 C C . VAL A 1 94 ? -6.570 -13.242 -9.598 1.00 82.25 94 VAL A C 1
ATOM 749 O O . VAL A 1 94 ? -5.352 -13.178 -9.729 1.00 82.25 94 VAL A O 1
ATOM 752 N N . CYS A 1 95 ? -7.286 -14.272 -10.065 1.00 70.75 95 CYS A N 1
ATOM 753 C CA . CYS A 1 95 ? -6.672 -15.402 -10.776 1.00 70.75 95 CYS A CA 1
ATOM 754 C C . CYS A 1 95 ? -6.401 -15.119 -12.264 1.00 70.75 95 CYS A C 1
ATOM 756 O O . CYS A 1 95 ? -5.332 -15.466 -12.753 1.00 70.75 95 CYS A O 1
ATOM 758 N N . GLU A 1 96 ? -7.349 -14.502 -12.979 1.00 67.31 96 GLU A N 1
ATOM 759 C CA . GLU A 1 96 ? -7.280 -14.353 -14.449 1.00 67.31 96 GLU A CA 1
ATOM 760 C C . GLU A 1 96 ? -7.189 -12.893 -14.925 1.00 67.31 96 GLU A C 1
ATOM 762 O O . GLU A 1 96 ? -6.679 -12.630 -16.012 1.00 67.31 96 GLU A O 1
ATOM 767 N N . ASN A 1 97 ? -7.638 -11.927 -14.116 1.00 76.19 97 ASN A N 1
ATOM 768 C CA . ASN A 1 97 ? -7.627 -10.513 -14.498 1.00 76.19 97 ASN A CA 1
ATOM 769 C C . ASN A 1 97 ? -6.289 -9.831 -14.155 1.00 76.19 97 ASN A C 1
ATOM 771 O O . ASN A 1 97 ? -5.595 -10.233 -13.217 1.00 76.19 97 ASN A O 1
ATOM 775 N N . PRO A 1 98 ? -5.913 -8.756 -14.870 1.00 80.81 98 PRO A N 1
ATOM 776 C CA . PRO A 1 98 ? -4.760 -7.960 -14.483 1.00 80.81 98 PRO A CA 1
ATOM 777 C C . PRO A 1 98 ? -5.001 -7.321 -13.112 1.00 80.81 98 PRO A C 1
ATOM 779 O O . PRO A 1 98 ? -6.056 -6.740 -12.858 1.00 80.81 98 PRO A O 1
ATOM 782 N N . ILE A 1 99 ? -3.998 -7.393 -12.236 1.00 89.12 99 ILE A N 1
ATOM 783 C CA . ILE A 1 99 ? -4.032 -6.705 -10.944 1.00 89.12 99 ILE A CA 1
ATOM 784 C C . ILE A 1 99 ? -4.116 -5.200 -11.208 1.00 89.12 99 ILE A C 1
ATOM 786 O O . ILE A 1 99 ? -3.329 -4.651 -11.992 1.00 89.12 99 ILE A O 1
ATOM 790 N N . VAL A 1 100 ? -5.076 -4.553 -10.550 1.00 90.94 100 VAL A N 1
ATOM 791 C CA . VAL A 1 100 ? -5.302 -3.110 -10.626 1.00 90.94 100 VAL A CA 1
ATOM 792 C C . VAL A 1 100 ? -5.081 -2.449 -9.269 1.00 90.94 100 VAL A C 1
ATOM 794 O O . VAL A 1 100 ? -5.379 -3.028 -8.227 1.00 90.94 100 VAL A O 1
ATOM 797 N N . GLY A 1 101 ? -4.535 -1.236 -9.277 1.00 91.69 101 GLY A N 1
ATOM 798 C CA . GLY A 1 101 ? -4.305 -0.412 -8.088 1.00 91.69 101 GLY A CA 1
ATOM 799 C C . GLY A 1 101 ? -5.528 0.361 -7.587 1.00 91.69 101 GLY A C 1
ATOM 800 O O . GLY A 1 101 ? -5.434 1.062 -6.584 1.00 91.69 101 GLY A O 1
ATOM 801 N N . TYR A 1 102 ? -6.672 0.249 -8.253 1.00 93.25 102 TYR A N 1
ATOM 802 C CA . TYR A 1 102 ? -7.892 0.987 -7.931 1.00 93.25 102 TYR A CA 1
ATOM 803 C C . TYR A 1 102 ? -9.109 0.059 -7.923 1.00 93.25 102 TYR A C 1
ATOM 805 O O . TYR A 1 102 ? -9.074 -1.043 -8.468 1.00 93.25 102 TYR A O 1
ATOM 813 N N . ALA A 1 103 ? -10.198 0.514 -7.312 1.00 90.62 103 ALA A N 1
ATOM 814 C CA . ALA A 1 103 ? -11.490 -0.150 -7.336 1.00 90.62 103 ALA A CA 1
ATOM 815 C C . ALA A 1 103 ? -12.594 0.860 -7.654 1.00 90.62 103 ALA A C 1
ATOM 817 O O . ALA A 1 103 ? -12.629 1.951 -7.092 1.00 90.62 103 ALA A O 1
ATOM 818 N N . VAL A 1 104 ? -13.526 0.473 -8.520 1.00 88.44 104 VAL A N 1
ATOM 819 C CA . VAL A 1 104 ? -14.769 1.218 -8.746 1.00 88.44 104 VAL A CA 1
ATOM 820 C C . VAL A 1 104 ? -15.823 0.604 -7.835 1.00 88.44 104 VAL A C 1
ATOM 822 O O . VAL A 1 104 ? -16.197 -0.553 -8.012 1.00 88.44 104 VAL A O 1
ATOM 825 N N . ARG A 1 105 ? -16.213 1.336 -6.789 1.00 81.12 105 ARG A N 1
ATOM 826 C CA . ARG A 1 105 ? -17.064 0.809 -5.703 1.00 81.12 105 ARG A CA 1
ATOM 827 C C . ARG A 1 105 ? -18.443 1.448 -5.636 1.00 81.12 105 ARG A C 1
ATOM 829 O O . ARG A 1 105 ? -19.349 0.840 -5.080 1.00 81.12 105 ARG A O 1
ATOM 836 N N . ASN A 1 106 ? -18.581 2.649 -6.186 1.00 75.50 106 ASN A N 1
ATOM 837 C CA . ASN A 1 106 ? -19.833 3.390 -6.211 1.00 75.50 106 ASN A CA 1
ATOM 838 C C . ASN A 1 106 ? -20.450 3.296 -7.606 1.00 75.50 106 ASN A C 1
ATOM 840 O O . ASN A 1 106 ? -19.722 3.274 -8.602 1.00 75.50 106 ASN A O 1
ATOM 844 N N . ASP A 1 107 ? -21.781 3.335 -7.669 1.00 72.38 107 ASP A N 1
ATOM 845 C CA . ASP A 1 107 ? -22.544 3.333 -8.927 1.00 72.38 107 ASP A CA 1
ATOM 846 C C . ASP A 1 107 ? -22.198 4.535 -9.831 1.00 72.38 107 ASP A C 1
ATOM 848 O O . ASP A 1 107 ? -22.393 4.491 -11.041 1.00 72.38 107 ASP A O 1
ATOM 852 N N . GLU A 1 108 ? -21.620 5.590 -9.249 1.00 73.31 108 GLU A N 1
ATOM 853 C CA . GLU A 1 108 ? -21.115 6.788 -9.933 1.00 73.31 108 GLU A CA 1
ATOM 854 C C . GLU A 1 108 ? -19.875 6.523 -10.808 1.00 73.31 108 GLU A C 1
ATOM 856 O O . GLU A 1 108 ? -19.478 7.377 -11.597 1.00 73.31 108 GLU A O 1
ATOM 861 N N . GLY A 1 109 ? -19.239 5.352 -10.688 1.00 80.94 109 GLY A N 1
ATOM 862 C CA . GLY A 1 109 ? -18.147 4.947 -11.576 1.00 80.94 109 GLY A CA 1
ATOM 863 C C . GLY A 1 109 ? -16.779 5.569 -11.265 1.00 80.94 109 GLY A C 1
ATOM 864 O O . GLY A 1 109 ? -15.826 5.347 -12.011 1.00 80.94 109 GLY A O 1
ATOM 865 N N . HIS A 1 110 ? -16.641 6.325 -10.173 1.00 85.75 110 HIS A N 1
ATOM 866 C CA . HIS A 1 110 ? -15.365 6.941 -9.804 1.00 85.75 110 HIS A CA 1
ATOM 867 C C . HIS A 1 110 ? -14.353 5.900 -9.277 1.00 85.75 110 HIS A C 1
ATOM 869 O O . HIS A 1 110 ? -14.677 5.150 -8.348 1.00 85.75 110 HIS A O 1
ATOM 875 N N . PRO A 1 111 ? -13.126 5.837 -9.834 1.00 90.69 111 PRO A N 1
ATOM 876 C CA . PRO A 1 111 ? -12.092 4.929 -9.352 1.00 90.69 111 PRO A CA 1
ATOM 877 C C . PRO A 1 111 ? -11.499 5.428 -8.029 1.00 90.69 111 PRO A C 1
ATOM 879 O O . PRO A 1 111 ? -11.018 6.555 -7.938 1.00 90.69 111 PRO A O 1
ATOM 882 N N . GLU A 1 112 ? -11.487 4.570 -7.011 1.00 92.62 112 GLU A N 1
ATOM 883 C CA . GLU A 1 112 ? -10.839 4.819 -5.721 1.00 92.62 112 GLU A CA 1
ATOM 884 C C . GLU A 1 112 ? -9.529 4.023 -5.629 1.00 92.62 112 GLU A C 1
ATOM 886 O O . GLU A 1 112 ? -9.527 2.809 -5.851 1.00 92.62 112 GLU A O 1
ATOM 891 N N . ALA A 1 113 ? -8.417 4.665 -5.253 1.00 95.12 113 ALA A N 1
ATOM 892 C CA . ALA A 1 113 ? -7.169 3.950 -4.976 1.00 95.12 113 ALA A CA 1
ATOM 893 C C . ALA A 1 113 ? -7.352 2.897 -3.870 1.00 95.12 113 ALA A C 1
ATOM 895 O O . ALA A 1 113 ? -7.903 3.174 -2.803 1.00 95.12 113 ALA A O 1
ATOM 896 N N . LEU A 1 114 ? -6.797 1.700 -4.059 1.00 95.06 114 LEU A N 1
ATOM 897 C CA . LEU A 1 114 ? -6.847 0.647 -3.039 1.00 95.06 114 LEU A CA 1
ATOM 898 C C . LEU A 1 114 ? -6.092 1.036 -1.760 1.00 95.06 114 LEU A C 1
ATOM 900 O O . LEU A 1 114 ? -6.475 0.625 -0.667 1.00 95.06 114 LEU A O 1
ATOM 904 N N . LEU A 1 115 ? -5.045 1.854 -1.887 1.00 95.56 115 LEU A N 1
ATOM 905 C CA . LEU A 1 115 ? -4.243 2.378 -0.779 1.00 95.56 115 LEU A CA 1
ATOM 906 C C . LEU A 1 115 ? -4.789 3.695 -0.199 1.00 95.56 115 LEU A C 1
ATOM 908 O O . LEU A 1 115 ? -4.153 4.287 0.679 1.00 95.56 115 LEU A O 1
ATOM 912 N N . ASN A 1 116 ? -5.961 4.159 -0.644 1.00 94.75 116 ASN A N 1
ATOM 913 C CA . ASN A 1 116 ? -6.589 5.372 -0.120 1.00 94.75 116 ASN A CA 1
ATOM 914 C C . ASN A 1 116 ? -6.814 5.337 1.409 1.00 94.75 116 ASN A C 1
ATOM 916 O O . ASN A 1 116 ? -6.485 6.329 2.068 1.00 94.75 116 ASN A O 1
ATOM 920 N N . PRO A 1 117 ? -7.255 4.216 2.031 1.00 94.38 117 PRO A N 1
ATOM 921 C CA . PRO A 1 117 ? -7.391 4.133 3.488 1.00 94.38 117 PRO A CA 1
ATOM 922 C C . PRO A 1 117 ? -6.073 4.425 4.215 1.00 94.38 117 PRO A C 1
ATOM 924 O O . PRO A 1 117 ? -6.032 5.227 5.148 1.00 94.38 117 PRO A O 1
ATOM 927 N N . MET A 1 118 ? -4.964 3.874 3.723 1.00 94.38 118 MET A N 1
ATOM 928 C CA . MET A 1 118 ? -3.633 4.119 4.271 1.00 94.38 118 MET A CA 1
ATOM 929 C C . MET A 1 118 ? -3.210 5.588 4.125 1.00 94.38 118 MET A C 1
ATOM 931 O O . MET A 1 118 ? -2.750 6.200 5.092 1.00 94.38 118 MET A O 1
ATOM 935 N N . TYR A 1 119 ? -3.408 6.181 2.943 1.00 95.56 119 TYR A N 1
ATOM 936 C CA . TYR A 1 119 ? -3.123 7.598 2.706 1.00 95.56 119 TYR A CA 1
ATOM 937 C C . TYR A 1 119 ? -3.970 8.514 3.610 1.00 95.56 119 TYR A C 1
ATOM 939 O O . TYR A 1 119 ? -3.454 9.485 4.173 1.00 95.56 119 TYR A O 1
ATOM 947 N N . SER A 1 120 ? -5.243 8.175 3.830 1.00 94.88 120 SER A N 1
ATOM 948 C CA . SER A 1 120 ? -6.168 8.957 4.658 1.00 94.88 120 SER A CA 1
ATOM 949 C C . SER A 1 120 ? -5.696 9.131 6.110 1.00 94.88 120 SER A C 1
ATOM 951 O O . SER A 1 120 ? -5.922 10.185 6.703 1.00 94.88 120 SER A O 1
ATOM 953 N N . LEU A 1 121 ? -4.968 8.153 6.660 1.00 94.38 121 LEU A N 1
ATOM 954 C CA . LEU A 1 121 ? -4.400 8.207 8.014 1.00 94.38 121 LEU A CA 1
ATOM 955 C C . LEU A 1 121 ? -3.105 9.034 8.093 1.00 94.38 121 LEU A C 1
ATOM 957 O O . LEU A 1 121 ? -2.694 9.461 9.175 1.00 94.38 121 LEU A O 1
ATOM 961 N N . LEU A 1 122 ? -2.456 9.260 6.949 1.00 92.75 122 LEU A N 1
ATOM 962 C CA . LEU A 1 122 ? -1.171 9.947 6.821 1.00 92.75 122 LEU A CA 1
ATOM 963 C C . LEU A 1 122 ? -1.322 11.415 6.404 1.00 92.75 122 LEU A C 1
ATOM 965 O O . LEU A 1 122 ? -0.486 12.244 6.780 1.00 92.75 122 LEU A O 1
ATOM 969 N N . LYS A 1 123 ? -2.389 11.752 5.664 1.00 91.75 123 LYS A N 1
ATOM 970 C CA . LYS A 1 123 ? -2.578 13.060 5.011 1.00 91.75 123 LYS A CA 1
ATOM 971 C C . LYS A 1 123 ? -2.649 14.261 5.958 1.00 91.75 123 LYS A C 1
ATOM 973 O O . LYS A 1 123 ? -2.431 15.393 5.528 1.00 91.75 123 LYS A O 1
ATOM 978 N N . GLU A 1 124 ? -2.905 14.044 7.248 1.00 90.44 124 GLU A N 1
ATOM 979 C CA . GLU A 1 124 ? -2.983 15.122 8.243 1.00 90.44 124 GLU A CA 1
ATOM 980 C C . GLU A 1 124 ? -1.628 15.745 8.587 1.00 90.44 124 GLU A C 1
ATOM 982 O O . GLU A 1 124 ? -1.524 16.955 8.796 1.00 90.44 124 GLU A O 1
ATOM 987 N N . LYS A 1 125 ? -0.559 14.943 8.637 1.00 91.88 125 LYS A N 1
ATOM 988 C CA . LYS A 1 125 ? 0.780 15.431 8.987 1.00 91.88 125 LYS A CA 1
ATOM 989 C C . LYS A 1 125 ? 1.633 15.511 7.730 1.00 91.88 125 LYS A C 1
ATOM 991 O O . LYS A 1 125 ? 2.100 14.490 7.234 1.00 91.88 125 LYS A O 1
ATOM 996 N N . ARG A 1 126 ? 1.918 16.740 7.286 1.00 92.50 126 ARG A N 1
ATOM 997 C CA . ARG A 1 126 ? 2.716 17.042 6.085 1.00 92.50 126 ARG A CA 1
ATOM 998 C C . ARG A 1 126 ? 3.978 16.184 5.948 1.00 92.50 126 ARG A C 1
ATOM 1000 O O . ARG A 1 126 ? 4.188 15.601 4.894 1.00 92.50 126 ARG A O 1
ATOM 1007 N N . GLN A 1 127 ? 4.784 16.085 7.008 1.00 92.50 127 GLN A N 1
ATOM 1008 C CA . GLN A 1 127 ? 6.021 15.299 6.980 1.00 92.50 127 GLN A CA 1
ATOM 1009 C C . GLN A 1 127 ? 5.747 13.813 6.707 1.00 92.50 127 GLN A C 1
ATOM 1011 O O . GLN A 1 127 ? 6.293 13.260 5.764 1.00 92.50 127 GLN A O 1
ATOM 1016 N N . ARG A 1 128 ? 4.829 13.192 7.462 1.00 92.69 128 ARG A N 1
ATOM 1017 C CA . ARG A 1 128 ? 4.490 11.764 7.315 1.00 92.69 128 ARG A CA 1
ATOM 1018 C C . ARG A 1 128 ? 3.896 11.447 5.947 1.00 92.69 128 ARG A C 1
ATOM 1020 O O . ARG A 1 128 ? 4.225 10.426 5.356 1.00 92.69 128 ARG A O 1
ATOM 1027 N N . ARG A 1 129 ? 3.034 12.334 5.451 1.00 94.44 129 ARG A N 1
ATOM 1028 C CA . ARG A 1 129 ? 2.445 12.250 4.115 1.00 94.44 129 ARG A CA 1
ATOM 1029 C C . ARG A 1 129 ? 3.524 12.271 3.036 1.00 94.44 129 ARG A C 1
ATOM 1031 O O . ARG A 1 129 ? 3.539 11.398 2.178 1.00 94.44 129 ARG A O 1
ATOM 1038 N N . ASN A 1 130 ? 4.447 13.229 3.103 1.00 93.69 130 ASN A N 1
ATOM 1039 C CA . ASN A 1 130 ? 5.534 13.330 2.134 1.00 93.69 130 ASN A CA 1
ATOM 1040 C C . ASN A 1 130 ? 6.485 12.127 2.241 1.00 93.69 130 ASN A C 1
ATOM 1042 O O . ASN A 1 130 ? 6.823 11.545 1.218 1.00 93.69 130 ASN A O 1
ATOM 1046 N N . ASP A 1 131 ? 6.852 11.703 3.453 1.00 93.94 131 ASP A N 1
ATOM 1047 C CA . ASP A 1 131 ? 7.704 10.528 3.675 1.00 93.94 131 ASP A CA 1
ATOM 1048 C C . ASP A 1 131 ? 7.076 9.260 3.079 1.00 93.94 131 ASP A C 1
ATOM 1050 O O . ASP A 1 131 ? 7.761 8.483 2.415 1.00 93.94 131 ASP A O 1
ATOM 1054 N N . PHE A 1 132 ? 5.764 9.076 3.253 1.00 94.94 132 PHE A N 1
ATOM 1055 C CA . PHE A 1 132 ? 5.009 7.991 2.632 1.00 94.94 132 PHE A CA 1
ATOM 1056 C C . PHE A 1 132 ? 5.059 8.056 1.104 1.00 94.94 132 PHE A C 1
ATOM 1058 O O . PHE A 1 132 ? 5.505 7.095 0.479 1.00 94.94 132 PHE A O 1
ATOM 1065 N N . LEU A 1 133 ? 4.670 9.185 0.508 1.00 95.25 133 LEU A N 1
ATOM 1066 C CA . LEU A 1 133 ? 4.651 9.349 -0.947 1.00 95.25 133 LEU A CA 1
ATOM 1067 C C . LEU A 1 133 ? 6.043 9.141 -1.560 1.00 95.25 133 LEU A C 1
ATOM 1069 O O . LEU A 1 133 ? 6.184 8.406 -2.533 1.00 95.25 133 LEU A O 1
ATOM 1073 N N . ILE A 1 134 ? 7.089 9.702 -0.946 1.00 94.00 134 ILE A N 1
ATOM 1074 C CA . ILE A 1 134 ? 8.480 9.496 -1.366 1.00 94.00 134 ILE A CA 1
ATOM 1075 C C . ILE A 1 134 ? 8.867 8.020 -1.236 1.00 94.00 134 ILE A C 1
ATOM 1077 O O . ILE A 1 134 ? 9.503 7.478 -2.137 1.00 94.00 134 ILE A O 1
ATOM 1081 N N . SER A 1 135 ? 8.509 7.360 -0.129 1.00 93.56 135 SER A N 1
ATOM 1082 C CA . SER A 1 135 ? 8.837 5.945 0.085 1.00 93.56 135 SER A CA 1
ATOM 1083 C C . SER A 1 135 ? 8.190 5.030 -0.955 1.00 93.56 135 SER A C 1
ATOM 1085 O O . SER A 1 135 ? 8.825 4.069 -1.380 1.00 93.56 135 SER A O 1
ATOM 1087 N N . ILE A 1 136 ? 6.979 5.367 -1.409 1.00 93.31 136 ILE A N 1
ATOM 1088 C CA . ILE A 1 136 ? 6.296 4.662 -2.492 1.00 93.31 136 ILE A CA 1
ATOM 1089 C C . ILE A 1 136 ? 6.971 4.951 -3.830 1.00 93.31 136 ILE A C 1
ATOM 1091 O O . ILE A 1 136 ? 7.294 4.022 -4.550 1.00 93.31 136 ILE A O 1
ATOM 1095 N N . VAL A 1 137 ? 7.261 6.210 -4.168 1.00 94.50 137 VAL A N 1
ATOM 1096 C CA . VAL A 1 137 ? 7.935 6.530 -5.442 1.00 94.50 137 VAL A CA 1
ATOM 1097 C C . VAL A 1 137 ? 9.319 5.872 -5.529 1.00 94.50 137 VAL A C 1
ATOM 1099 O O . VAL A 1 137 ? 9.737 5.430 -6.595 1.00 94.50 137 VAL A O 1
ATOM 1102 N N . ARG A 1 138 ? 10.019 5.726 -4.400 1.00 91.56 138 ARG A N 1
ATOM 1103 C CA . ARG A 1 138 ? 11.298 5.003 -4.332 1.00 91.56 138 ARG A CA 1
ATOM 1104 C C . ARG A 1 138 ? 11.191 3.518 -4.665 1.00 91.56 138 ARG A C 1
ATOM 1106 O O . ARG A 1 138 ? 12.218 2.913 -4.934 1.00 91.56 138 ARG A O 1
ATOM 1113 N N . THR A 1 139 ? 10.000 2.915 -4.689 1.00 90.50 139 THR A N 1
ATOM 1114 C CA . THR A 1 139 ? 9.872 1.528 -5.156 1.00 90.50 139 THR A CA 1
ATOM 1115 C C . THR A 1 139 ? 10.106 1.382 -6.660 1.00 90.50 139 THR A C 1
ATOM 1117 O O . THR A 1 139 ? 10.279 0.262 -7.123 1.00 90.50 139 THR A O 1
ATOM 1120 N N . PHE A 1 140 ? 10.116 2.486 -7.416 1.00 89.12 140 PHE A N 1
ATOM 1121 C CA . PHE A 1 140 ? 10.504 2.515 -8.830 1.00 89.12 140 PHE A CA 1
ATOM 1122 C C . PHE A 1 140 ? 12.016 2.660 -9.047 1.00 89.12 140 PHE A C 1
ATOM 1124 O O . PHE A 1 140 ? 12.471 2.599 -10.184 1.00 89.12 140 PHE A O 1
ATOM 1131 N N . ASP A 1 141 ? 12.793 2.891 -7.988 1.00 85.81 141 ASP A N 1
ATOM 1132 C CA . ASP A 1 141 ? 14.244 3.044 -8.076 1.00 85.81 141 ASP A CA 1
ATOM 1133 C C . ASP A 1 141 ? 14.904 1.658 -8.057 1.00 85.81 141 ASP A C 1
ATOM 1135 O O . ASP A 1 141 ? 15.198 1.101 -6.996 1.00 85.81 141 ASP A O 1
ATOM 1139 N N . PHE A 1 142 ? 15.056 1.061 -9.239 1.00 79.19 142 PHE A N 1
ATOM 1140 C CA . PHE A 1 142 ? 15.736 -0.218 -9.429 1.00 79.19 142 PHE A CA 1
ATOM 1141 C C . PHE A 1 142 ? 16.956 -0.059 -10.340 1.00 79.19 142 PHE A C 1
ATOM 1143 O O . PHE A 1 142 ? 16.940 0.669 -11.333 1.00 79.19 142 PHE A O 1
ATOM 1150 N N . ASP A 1 143 ? 18.032 -0.766 -9.997 1.00 71.19 143 ASP A N 1
ATOM 1151 C CA . ASP A 1 143 ? 19.272 -0.754 -10.768 1.00 71.19 143 ASP A CA 1
ATOM 1152 C C . ASP A 1 143 ? 19.234 -1.845 -11.842 1.00 71.19 143 ASP A C 1
ATOM 1154 O O . ASP A 1 143 ? 19.510 -3.012 -11.564 1.00 71.19 143 ASP A O 1
ATOM 1158 N N . LEU A 1 144 ? 18.907 -1.461 -13.078 1.00 66.88 144 LEU A N 1
ATOM 1159 C CA . LEU A 1 144 ? 18.837 -2.365 -14.235 1.00 66.88 144 LEU A CA 1
ATOM 1160 C C . LEU A 1 144 ? 20.141 -3.119 -14.525 1.00 66.88 144 LEU A C 1
ATOM 1162 O O . LEU A 1 144 ? 20.100 -4.138 -15.202 1.00 66.88 144 LEU A O 1
ATOM 1166 N N . ILE A 1 145 ? 21.293 -2.636 -14.049 1.00 62.97 145 ILE A N 1
ATOM 1167 C CA . ILE A 1 145 ? 22.592 -3.277 -14.300 1.00 62.97 145 ILE A CA 1
ATOM 1168 C C . ILE A 1 145 ? 22.835 -4.429 -13.316 1.00 62.97 145 ILE A C 1
ATOM 1170 O O . ILE A 1 145 ? 23.551 -5.376 -13.631 1.00 62.97 145 ILE A O 1
ATOM 1174 N N . ARG A 1 146 ? 22.263 -4.345 -12.109 1.00 62.47 146 ARG A N 1
ATOM 1175 C CA . ARG A 1 146 ? 22.462 -5.320 -11.021 1.00 62.47 146 ARG A CA 1
ATOM 1176 C C . ARG A 1 146 ? 21.248 -6.208 -10.767 1.00 62.47 146 ARG A C 1
ATOM 1178 O O . ARG A 1 146 ? 21.302 -7.058 -9.882 1.00 62.47 146 ARG A O 1
ATOM 1185 N N . CYS A 1 147 ? 20.151 -5.970 -11.476 1.00 59.62 147 CYS A N 1
ATOM 1186 C CA . CYS A 1 147 ? 18.916 -6.723 -11.332 1.00 59.62 147 CYS A CA 1
ATOM 1187 C C . CYS A 1 147 ? 18.881 -7.885 -12.325 1.00 59.62 147 CYS A C 1
ATOM 1189 O O . CYS A 1 147 ? 18.963 -7.666 -13.530 1.00 59.62 147 CYS A O 1
ATOM 1191 N N . ASP A 1 148 ? 18.695 -9.104 -11.818 1.00 59.28 148 ASP A N 1
ATOM 1192 C CA . ASP A 1 148 ? 18.220 -10.210 -12.648 1.00 59.28 148 ASP A CA 1
ATOM 1193 C C . ASP A 1 148 ? 16.780 -9.920 -13.104 1.00 59.28 148 ASP A C 1
ATOM 1195 O O . ASP A 1 148 ? 16.009 -9.285 -12.386 1.00 59.28 148 ASP A O 1
ATOM 1199 N N . GLU A 1 149 ? 16.373 -10.436 -14.264 1.00 55.28 149 GLU A N 1
ATOM 1200 C CA . GLU A 1 149 ? 15.025 -10.248 -14.838 1.00 55.28 149 GLU A CA 1
ATOM 1201 C C . GLU A 1 149 ? 13.883 -10.640 -13.869 1.00 55.28 149 GLU A C 1
ATOM 1203 O O . GLU A 1 149 ? 12.772 -10.123 -13.945 1.00 55.28 149 GLU A O 1
ATOM 1208 N N . SER A 1 150 ? 14.176 -11.501 -12.888 1.00 57.72 150 SER A N 1
ATOM 1209 C CA . SER A 1 150 ? 13.243 -11.944 -11.845 1.00 57.72 150 SER A CA 1
ATOM 1210 C C . SER A 1 150 ? 13.075 -10.987 -10.653 1.00 57.72 150 SER A C 1
ATOM 1212 O O . SER A 1 150 ? 12.194 -11.213 -9.821 1.00 57.72 150 SER A O 1
ATOM 1214 N N . THR A 1 151 ? 13.895 -9.937 -10.521 1.00 65.75 151 THR A N 1
ATOM 1215 C CA . THR A 1 151 ? 13.870 -9.058 -9.336 1.00 65.75 151 THR A CA 1
ATOM 1216 C C . THR A 1 151 ? 12.906 -7.883 -9.471 1.00 65.75 151 THR A C 1
ATOM 1218 O O . THR A 1 151 ? 12.453 -7.351 -8.453 1.00 65.75 151 THR A O 1
ATOM 1221 N N . VAL A 1 152 ? 12.564 -7.483 -10.700 1.00 73.12 152 VAL A N 1
ATOM 1222 C CA . VAL A 1 152 ? 11.657 -6.361 -10.965 1.00 73.12 152 VAL A CA 1
ATOM 1223 C C . VAL A 1 152 ? 10.260 -6.892 -11.269 1.00 73.12 152 VAL A C 1
ATOM 1225 O O . VAL A 1 152 ? 9.948 -7.303 -12.383 1.00 73.12 152 VAL A O 1
ATOM 1228 N N . ASP A 1 153 ? 9.385 -6.859 -10.266 1.00 85.44 153 ASP A N 1
ATOM 1229 C CA . ASP A 1 153 ? 7.970 -7.180 -10.456 1.00 85.44 153 ASP A CA 1
ATOM 1230 C C . ASP A 1 153 ? 7.256 -5.998 -11.135 1.00 85.44 153 ASP A C 1
ATOM 1232 O O . ASP A 1 153 ? 6.794 -5.055 -10.488 1.00 85.44 153 ASP A O 1
ATOM 1236 N N . VAL A 1 154 ? 7.170 -6.047 -12.468 1.00 88.19 154 VAL A N 1
ATOM 1237 C CA . VAL A 1 154 ? 6.479 -5.032 -13.283 1.00 88.19 154 VAL A CA 1
ATOM 1238 C C . VAL A 1 154 ? 5.012 -4.879 -12.861 1.00 88.19 154 VAL A C 1
ATOM 1240 O O . VAL A 1 154 ? 4.479 -3.767 -12.866 1.00 88.19 154 VAL A O 1
ATOM 1243 N N . GLY A 1 155 ? 4.365 -5.970 -12.438 1.00 90.62 155 GLY A N 1
ATOM 1244 C CA . GLY A 1 155 ? 2.992 -5.945 -11.936 1.00 90.62 155 GLY A CA 1
ATOM 1245 C C . GLY A 1 155 ? 2.868 -5.136 -10.644 1.00 90.62 155 GLY A C 1
ATOM 1246 O O . GLY A 1 155 ? 1.933 -4.347 -10.500 1.00 90.62 155 GLY A O 1
ATOM 1247 N N . PHE A 1 156 ? 3.850 -5.246 -9.747 1.00 92.31 156 PHE A N 1
ATOM 1248 C CA . PHE A 1 156 ? 3.921 -4.420 -8.543 1.00 92.31 156 PHE A CA 1
ATOM 1249 C C . PHE A 1 156 ? 4.109 -2.938 -8.890 1.00 92.31 156 PHE A C 1
ATOM 1251 O O . PHE A 1 156 ? 3.403 -2.087 -8.347 1.00 92.31 156 PHE A O 1
ATOM 1258 N N . CYS A 1 157 ? 5.004 -2.613 -9.828 1.00 92.50 157 CYS A N 1
ATOM 1259 C CA . CYS A 1 157 ? 5.191 -1.234 -10.286 1.00 92.50 157 CYS A CA 1
ATOM 1260 C C . CYS A 1 157 ? 3.901 -0.653 -10.887 1.00 92.50 157 CYS A C 1
ATOM 1262 O O . CYS A 1 157 ? 3.517 0.461 -10.531 1.00 92.50 157 CYS A O 1
ATOM 1264 N N . LYS A 1 158 ? 3.191 -1.414 -11.732 1.00 93.69 158 LYS A N 1
ATOM 1265 C CA . LYS A 1 158 ? 1.885 -1.015 -12.280 1.00 93.69 158 LYS A CA 1
ATOM 1266 C C . LYS A 1 158 ? 0.866 -0.757 -11.169 1.00 93.69 158 LYS A C 1
ATOM 1268 O O . LYS A 1 158 ? 0.252 0.305 -11.150 1.00 93.69 158 LYS A O 1
ATOM 1273 N N . PHE A 1 159 ? 0.740 -1.680 -10.214 1.00 94.94 159 PHE A N 1
ATOM 1274 C CA . PHE A 1 159 ? -0.162 -1.538 -9.069 1.00 94.94 159 PHE A CA 1
ATOM 1275 C C . PHE A 1 159 ? 0.113 -0.254 -8.273 1.00 94.94 159 PHE A C 1
ATOM 1277 O O . PHE A 1 159 ? -0.815 0.475 -7.913 1.00 94.94 159 PHE A O 1
ATOM 1284 N N . VAL A 1 160 ? 1.386 0.050 -8.011 1.00 95.50 160 VAL A N 1
ATOM 1285 C CA . VAL A 1 160 ? 1.787 1.272 -7.304 1.00 95.50 160 VAL A CA 1
ATOM 1286 C C . VAL A 1 160 ? 1.494 2.525 -8.135 1.00 95.50 160 VAL A C 1
ATOM 1288 O O . VAL A 1 160 ? 0.973 3.500 -7.593 1.00 95.50 160 VAL A O 1
ATOM 1291 N N . ALA A 1 161 ? 1.791 2.507 -9.436 1.00 95.69 161 ALA A N 1
ATOM 1292 C CA . ALA A 1 161 ? 1.546 3.634 -10.333 1.00 95.69 161 ALA A CA 1
ATOM 1293 C C . ALA A 1 161 ? 0.050 3.969 -10.436 1.00 95.69 161 ALA A C 1
ATOM 1295 O O . ALA A 1 161 ? -0.329 5.133 -10.335 1.00 95.69 161 ALA A O 1
ATOM 1296 N N . GLU A 1 162 ? -0.804 2.953 -10.556 1.00 95.62 162 GLU A N 1
ATOM 1297 C CA . GLU A 1 162 ? -2.259 3.117 -10.591 1.00 95.62 162 GLU A CA 1
ATOM 1298 C C . GLU A 1 162 ? -2.810 3.672 -9.275 1.00 95.62 162 GLU A C 1
ATOM 1300 O O . GLU A 1 162 ? -3.674 4.547 -9.298 1.00 95.62 162 GLU A O 1
ATOM 1305 N N . ASN A 1 163 ? -2.281 3.232 -8.127 1.00 96.25 163 ASN A N 1
ATOM 1306 C CA . ASN A 1 163 ? -2.629 3.831 -6.837 1.00 96.25 163 ASN A CA 1
ATOM 1307 C C . ASN A 1 163 ? -2.218 5.307 -6.777 1.00 96.25 163 ASN A C 1
ATOM 1309 O O . ASN A 1 163 ? -3.033 6.146 -6.414 1.00 96.25 163 ASN A O 1
ATOM 1313 N N . LEU A 1 164 ? -0.982 5.653 -7.156 1.00 96.06 164 LEU A N 1
ATOM 1314 C CA . LEU A 1 164 ? -0.530 7.051 -7.174 1.00 96.06 164 LEU A CA 1
ATOM 1315 C C . LEU A 1 164 ? -1.392 7.923 -8.098 1.00 96.06 164 LEU A C 1
ATOM 1317 O O . LEU A 1 164 ? -1.678 9.065 -7.762 1.00 96.06 164 LEU A O 1
ATOM 1321 N N . ALA A 1 165 ? -1.852 7.388 -9.228 1.00 95.31 165 ALA A N 1
ATOM 1322 C CA . ALA A 1 165 ? -2.724 8.115 -10.145 1.00 95.31 165 ALA A CA 1
ATOM 1323 C C . ALA A 1 165 ? -4.149 8.347 -9.599 1.00 95.31 165 ALA A C 1
ATOM 1325 O O . ALA A 1 165 ? -4.826 9.259 -10.064 1.00 95.31 165 ALA A O 1
ATOM 1326 N N . THR A 1 166 ? -4.607 7.535 -8.639 1.00 94.88 166 THR A N 1
ATOM 1327 C CA . THR A 1 166 ? -6.003 7.520 -8.151 1.00 94.88 166 THR A CA 1
ATOM 1328 C C . THR A 1 166 ? -6.162 7.929 -6.682 1.00 94.88 166 THR A C 1
ATOM 1330 O O . THR A 1 166 ? -7.282 7.965 -6.175 1.00 94.88 166 THR A O 1
ATOM 1333 N N . ILE A 1 167 ? -5.069 8.229 -5.970 1.00 95.06 167 ILE A N 1
ATOM 1334 C CA . ILE A 1 167 ? -5.127 8.733 -4.591 1.00 95.06 167 ILE A CA 1
ATOM 1335 C C . ILE A 1 167 ? -5.817 10.101 -4.566 1.00 95.06 167 ILE A C 1
ATOM 1337 O O . ILE A 1 167 ? -5.485 11.000 -5.338 1.00 95.06 167 ILE A O 1
ATOM 1341 N N . ASP A 1 168 ? -6.729 10.279 -3.611 1.00 93.25 168 ASP A N 1
ATOM 1342 C CA . ASP A 1 168 ? -7.393 11.556 -3.355 1.00 93.25 168 ASP A CA 1
ATOM 1343 C C . ASP A 1 168 ? -6.471 12.500 -2.562 1.00 93.25 168 ASP A C 1
ATOM 1345 O O . ASP A 1 168 ? -6.495 12.563 -1.328 1.00 93.25 168 ASP A O 1
ATOM 1349 N N . TYR A 1 169 ? -5.581 13.187 -3.281 1.00 95.38 169 TYR A N 1
ATOM 1350 C CA . TYR A 1 169 ? -4.605 14.104 -2.699 1.00 95.38 169 TYR A CA 1
ATOM 1351 C C . TYR A 1 169 ? -5.278 15.298 -2.004 1.00 95.38 169 TYR A C 1
ATOM 1353 O O . TYR A 1 169 ? -6.113 15.997 -2.570 1.00 95.38 169 TYR A O 1
ATOM 1361 N N . LYS A 1 170 ? -4.832 15.618 -0.785 1.00 94.69 170 LYS A N 1
ATOM 1362 C CA . LYS A 1 170 ? -5.343 16.748 0.013 1.00 94.69 170 LYS A CA 1
ATOM 1363 C C . LYS A 1 170 ? -5.007 18.119 -0.590 1.00 94.69 170 LYS A C 1
ATOM 1365 O O . LYS A 1 170 ? -5.671 19.105 -0.281 1.00 94.69 170 LYS A O 1
ATOM 1370 N N . SER A 1 171 ? -3.926 18.227 -1.359 1.00 94.25 171 SER A N 1
ATOM 1371 C CA . SER A 1 171 ? -3.391 19.495 -1.866 1.00 94.25 171 SER A CA 1
ATOM 1372 C C . SER A 1 171 ? -2.665 19.331 -3.205 1.00 94.25 171 SER A C 1
ATOM 1374 O O . SER A 1 171 ? -2.099 18.283 -3.484 1.00 94.25 171 SER A O 1
ATOM 1376 N N . LEU A 1 172 ? -2.595 20.389 -4.018 1.00 95.31 172 LEU A N 1
ATOM 1377 C CA . LEU A 1 172 ? -1.826 20.361 -5.275 1.00 95.31 172 LEU A CA 1
ATOM 1378 C C . LEU A 1 172 ? -0.317 20.164 -5.042 1.00 95.31 172 LEU A C 1
ATOM 1380 O O . LEU A 1 172 ? 0.390 19.578 -5.856 1.00 95.31 172 LEU A O 1
ATOM 1384 N N . GLU A 1 173 ? 0.194 20.653 -3.917 1.00 94.81 173 GLU A N 1
ATOM 1385 C CA . GLU A 1 173 ? 1.627 20.663 -3.636 1.00 94.81 173 GLU A CA 1
ATOM 1386 C C . GLU A 1 173 ? 2.243 19.258 -3.544 1.00 94.81 173 GLU A C 1
ATOM 1388 O O . GLU A 1 173 ? 3.353 19.025 -4.017 1.00 94.81 173 GLU A O 1
ATOM 1393 N N . GLU A 1 174 ? 1.531 18.307 -2.946 1.00 94.62 174 GLU A N 1
ATOM 1394 C CA . GLU A 1 174 ? 1.984 16.914 -2.867 1.00 94.62 174 GLU A CA 1
ATOM 1395 C C . GLU A 1 174 ? 1.972 16.218 -4.228 1.00 94.62 174 GLU A C 1
ATOM 1397 O O . GLU A 1 174 ? 2.875 15.428 -4.489 1.00 94.62 174 GLU A O 1
ATOM 1402 N N . VAL A 1 175 ? 1.035 16.562 -5.116 1.00 95.81 175 VAL A N 1
ATOM 1403 C CA . VAL A 1 175 ? 1.017 16.055 -6.496 1.00 95.81 175 VAL A CA 1
ATOM 1404 C C . VAL A 1 175 ? 2.280 16.510 -7.224 1.00 95.81 175 VAL A C 1
ATOM 1406 O O . VAL A 1 175 ? 3.008 15.696 -7.790 1.00 95.81 175 VAL A O 1
ATOM 1409 N N . LEU A 1 176 ? 2.605 17.805 -7.132 1.00 96.06 176 LEU A N 1
ATOM 1410 C CA . LEU A 1 176 ? 3.833 18.359 -7.710 1.00 96.06 176 LEU A CA 1
ATOM 1411 C C . LEU A 1 176 ? 5.090 17.709 -7.117 1.00 96.06 176 LEU A C 1
ATOM 1413 O O . LEU A 1 176 ? 6.051 17.446 -7.841 1.00 96.06 176 LEU A O 1
ATOM 1417 N N . HIS A 1 177 ? 5.084 17.412 -5.816 1.00 94.06 177 HIS A N 1
ATOM 1418 C CA . HIS A 1 177 ? 6.202 16.734 -5.167 1.00 94.06 177 HIS A CA 1
ATOM 1419 C C . HIS A 1 177 ? 6.377 15.291 -5.661 1.00 94.06 177 HIS A C 1
ATOM 1421 O O . HIS A 1 177 ? 7.503 14.875 -5.932 1.00 94.06 177 HIS A O 1
ATOM 1427 N N . VAL A 1 178 ? 5.281 14.545 -5.832 1.00 96.31 178 VAL A N 1
ATOM 1428 C CA . VAL A 1 178 ? 5.299 13.190 -6.403 1.00 96.31 178 VAL A CA 1
ATOM 1429 C C . VAL A 1 178 ? 5.862 13.215 -7.823 1.00 96.31 178 VAL A C 1
ATOM 1431 O O . VAL A 1 178 ? 6.796 12.467 -8.106 1.00 96.31 178 VAL A O 1
ATOM 1434 N N . ILE A 1 179 ? 5.383 14.122 -8.683 1.00 96.50 179 ILE A N 1
ATOM 1435 C CA . ILE A 1 179 ? 5.889 14.287 -10.058 1.00 96.50 179 ILE A CA 1
ATOM 1436 C C . ILE A 1 179 ? 7.391 14.594 -10.051 1.00 96.50 179 ILE A C 1
ATOM 1438 O O . ILE A 1 179 ? 8.162 13.982 -10.791 1.00 96.50 179 ILE A O 1
ATOM 1442 N N . TYR A 1 180 ? 7.833 15.508 -9.184 1.00 95.75 180 TYR A N 1
ATOM 1443 C CA . TYR A 1 180 ? 9.250 15.832 -9.033 1.00 95.75 180 TYR A CA 1
ATOM 1444 C C . TYR A 1 180 ? 10.089 14.605 -8.639 1.00 95.75 180 TYR A C 1
ATOM 1446 O O . TYR A 1 180 ? 11.138 14.351 -9.237 1.00 95.75 180 TYR A O 1
ATOM 1454 N N . CYS A 1 181 ? 9.632 13.820 -7.659 1.00 94.62 181 CYS A N 1
ATOM 1455 C CA . CYS A 1 181 ? 10.319 12.602 -7.237 1.00 94.62 181 CYS A CA 1
ATOM 1456 C C . CYS A 1 181 ? 10.369 11.549 -8.351 1.00 94.62 181 CYS A C 1
ATOM 1458 O O . CYS A 1 181 ? 11.427 10.9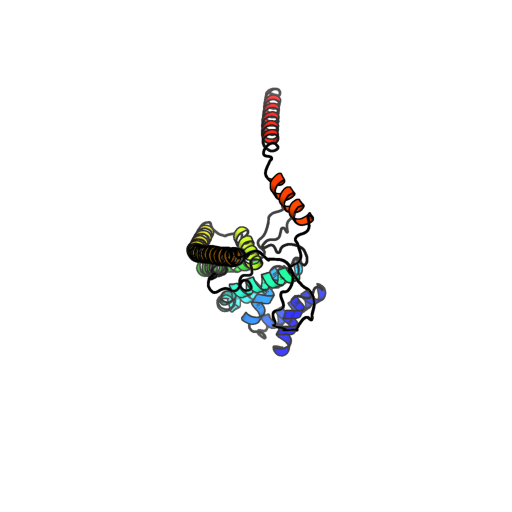56 -8.558 1.00 94.62 181 CYS A O 1
ATOM 1460 N N . ILE A 1 182 ? 9.273 11.359 -9.093 1.00 95.44 182 ILE A N 1
ATOM 1461 C CA . ILE A 1 182 ? 9.212 10.439 -10.237 1.00 95.44 182 ILE A CA 1
ATOM 1462 C C . ILE A 1 182 ? 10.223 10.858 -11.306 1.00 95.44 182 ILE A C 1
ATOM 1464 O O . ILE A 1 182 ? 11.028 10.033 -11.724 1.00 95.44 182 ILE A O 1
ATOM 1468 N N . ASN A 1 183 ? 10.259 12.138 -11.690 1.00 94.75 183 ASN A N 1
ATOM 1469 C CA . ASN A 1 183 ? 11.209 12.643 -12.689 1.00 94.75 183 ASN A CA 1
ATOM 1470 C C . ASN A 1 183 ? 12.667 12.410 -12.280 1.00 94.75 183 ASN A C 1
ATOM 1472 O O . ASN A 1 183 ? 13.526 12.128 -13.118 1.00 94.75 183 ASN A O 1
ATOM 1476 N N . ARG A 1 184 ? 12.958 12.510 -10.981 1.00 93.12 184 ARG A N 1
ATOM 1477 C CA . ARG A 1 184 ? 14.298 12.276 -10.447 1.00 93.12 184 ARG A CA 1
ATOM 1478 C C . ARG A 1 184 ? 14.693 10.801 -10.510 1.00 93.12 184 ARG A C 1
ATOM 1480 O O . ARG A 1 184 ? 15.805 10.514 -10.940 1.00 93.12 184 ARG A O 1
ATOM 1487 N N . VAL A 1 185 ? 13.797 9.889 -10.124 1.00 91.62 185 VAL A N 1
ATOM 1488 C CA . VAL A 1 185 ? 14.018 8.440 -10.279 1.00 91.62 185 VAL A CA 1
ATOM 1489 C C . VAL A 1 185 ? 14.175 8.095 -11.760 1.00 91.62 185 VAL A C 1
ATOM 1491 O O . VAL A 1 185 ? 15.164 7.476 -12.142 1.00 91.62 185 VAL A O 1
ATOM 1494 N N . LEU A 1 186 ? 13.278 8.598 -12.612 1.00 91.56 186 LEU A N 1
ATOM 1495 C CA . LEU A 1 186 ? 13.321 8.407 -14.061 1.00 91.56 186 LEU A CA 1
ATOM 1496 C C . LEU A 1 186 ? 14.653 8.860 -14.663 1.00 91.56 186 LEU A C 1
ATOM 1498 O O . LEU A 1 186 ? 15.223 8.136 -15.465 1.00 91.56 186 LEU A O 1
ATOM 1502 N N . SER A 1 187 ? 15.182 10.018 -14.261 1.00 91.31 187 SER A N 1
ATOM 1503 C CA . SER A 1 187 ? 16.458 10.526 -14.783 1.00 91.31 187 SER A CA 1
ATOM 1504 C C . SER A 1 187 ? 17.625 9.574 -14.501 1.00 91.31 187 SER A C 1
ATOM 1506 O O . SER A 1 187 ? 18.510 9.428 -15.336 1.00 91.31 187 SER A O 1
ATOM 1508 N N . VAL A 1 188 ? 17.631 8.910 -13.342 1.00 88.31 188 VAL A N 1
ATOM 1509 C CA . VAL A 1 188 ? 18.684 7.953 -12.971 1.00 88.31 188 VAL A CA 1
ATOM 1510 C C . VAL A 1 188 ? 18.475 6.616 -13.683 1.00 88.31 188 VAL A C 1
ATOM 1512 O O . VAL A 1 188 ? 19.389 6.106 -14.334 1.00 88.31 188 VAL A O 1
ATOM 1515 N N . VAL A 1 189 ? 17.257 6.075 -13.607 1.00 87.06 189 VAL A N 1
ATOM 1516 C CA . VAL A 1 189 ? 16.903 4.771 -14.182 1.00 87.06 189 VAL A CA 1
ATOM 1517 C C . VAL A 1 189 ? 17.021 4.794 -15.708 1.00 87.06 189 VAL A C 1
ATOM 1519 O O . VAL A 1 189 ? 17.569 3.860 -16.283 1.00 87.06 189 VAL A O 1
ATOM 1522 N N . ALA A 1 190 ? 16.599 5.872 -16.378 1.00 86.88 190 ALA A N 1
ATOM 1523 C CA . ALA A 1 190 ? 16.661 5.996 -17.836 1.00 86.88 190 ALA A CA 1
ATOM 1524 C C . ALA A 1 190 ? 18.099 6.014 -18.369 1.00 86.88 190 ALA A C 1
ATOM 1526 O O . ALA A 1 190 ? 18.377 5.394 -19.393 1.00 86.88 190 ALA A O 1
ATOM 1527 N N . ILE A 1 191 ? 19.024 6.682 -17.669 1.00 86.94 191 ILE A N 1
ATOM 1528 C CA . ILE A 1 191 ? 20.447 6.680 -18.037 1.00 86.94 191 ILE A CA 1
ATOM 1529 C C . ILE A 1 191 ? 21.018 5.262 -17.907 1.00 86.94 191 ILE A C 1
ATOM 1531 O O . ILE A 1 191 ? 21.669 4.777 -18.833 1.00 86.94 191 ILE A O 1
ATOM 1535 N N . SER A 1 192 ? 20.732 4.575 -16.796 1.00 85.25 192 SER A N 1
ATOM 1536 C CA . SER A 1 192 ? 21.158 3.185 -16.578 1.00 85.25 192 SER A CA 1
ATOM 1537 C C . SER A 1 192 ? 20.585 2.234 -17.643 1.00 85.25 192 SER A C 1
ATOM 1539 O O . SER A 1 192 ? 21.328 1.470 -18.264 1.00 85.25 192 SER A O 1
ATOM 1541 N N . ALA A 1 193 ? 19.285 2.351 -17.938 1.00 84.81 193 ALA A N 1
ATOM 1542 C CA . ALA A 1 193 ? 18.596 1.582 -18.974 1.00 84.81 193 ALA A CA 1
ATOM 1543 C C . ALA A 1 193 ? 19.231 1.785 -20.354 1.00 84.81 193 ALA A C 1
ATOM 1545 O O . ALA A 1 193 ? 19.542 0.820 -21.049 1.00 84.81 193 ALA A O 1
ATOM 1546 N N . LEU A 1 194 ? 19.455 3.043 -20.740 1.00 86.31 194 LEU A N 1
ATOM 1547 C CA . LEU A 1 194 ? 20.018 3.401 -22.037 1.00 86.31 194 LEU A CA 1
ATOM 1548 C C . LEU A 1 194 ? 21.433 2.843 -22.198 1.00 86.31 194 LEU A C 1
ATOM 1550 O O . LEU A 1 194 ? 21.741 2.268 -23.241 1.00 86.31 194 LEU A O 1
ATOM 1554 N N . HIS A 1 195 ? 22.276 2.954 -21.169 1.00 85.50 195 HIS A N 1
ATOM 1555 C CA . HIS A 1 195 ? 23.612 2.359 -21.195 1.00 85.50 195 HIS A CA 1
ATOM 1556 C C . HIS A 1 195 ? 23.566 0.832 -21.311 1.00 85.50 195 HIS A C 1
ATOM 1558 O O . HIS A 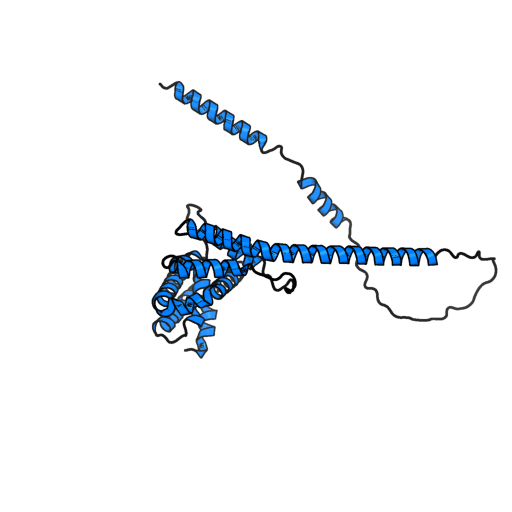1 195 ? 24.328 0.268 -22.097 1.00 85.50 195 HIS A O 1
ATOM 1564 N N . SER A 1 196 ? 22.661 0.168 -20.585 1.00 82.88 196 SER A N 1
ATOM 1565 C CA . SER A 1 196 ? 22.468 -1.285 -20.674 1.00 82.88 196 SER A CA 1
ATOM 1566 C C . SER A 1 196 ? 22.062 -1.716 -22.090 1.00 82.88 196 SER A C 1
ATOM 1568 O O . SER A 1 196 ? 22.723 -2.559 -22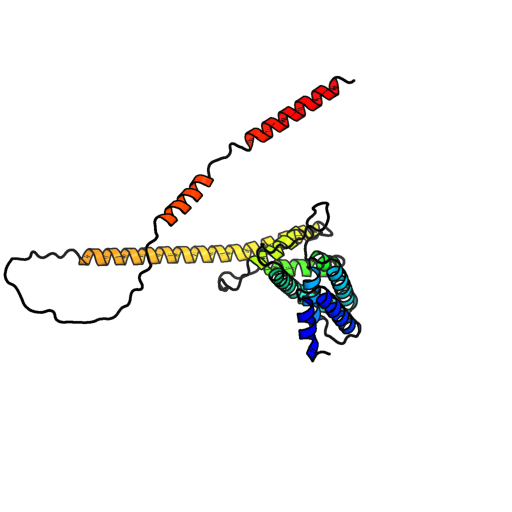.699 1.00 82.88 196 SER A O 1
ATOM 1570 N N . ILE A 1 197 ? 21.060 -1.055 -22.681 1.00 84.69 197 ILE A N 1
ATOM 1571 C CA . ILE A 1 197 ? 20.588 -1.338 -24.046 1.00 84.69 197 ILE A CA 1
ATOM 1572 C C . ILE A 1 197 ? 21.698 -1.100 -25.076 1.00 84.69 197 ILE A C 1
ATOM 1574 O O . ILE A 1 197 ? 21.924 -1.943 -25.942 1.00 84.69 197 ILE A O 1
ATOM 1578 N N . GLN A 1 198 ? 22.424 0.019 -24.985 1.00 85.69 198 GLN A N 1
ATOM 1579 C CA . GLN A 1 198 ? 23.520 0.324 -25.908 1.00 85.69 198 GLN A CA 1
ATOM 1580 C C . GLN A 1 198 ? 24.663 -0.691 -25.823 1.00 85.69 198 GLN A C 1
ATOM 1582 O O . GLN A 1 198 ? 25.257 -1.026 -26.848 1.00 85.69 198 GLN A O 1
ATOM 1587 N N . ASN A 1 199 ? 24.991 -1.169 -24.623 1.00 83.69 199 ASN A N 1
ATOM 1588 C CA . ASN A 1 199 ? 26.027 -2.180 -24.440 1.00 83.69 199 ASN A CA 1
ATOM 1589 C C . ASN A 1 199 ? 25.587 -3.529 -25.020 1.00 83.69 199 ASN A C 1
ATOM 1591 O O . ASN A 1 199 ? 26.340 -4.126 -25.786 1.00 83.69 199 ASN A O 1
ATOM 1595 N N . ASN A 1 200 ? 24.352 -3.956 -24.752 1.00 79.12 200 ASN A N 1
ATOM 1596 C CA . ASN A 1 200 ? 23.810 -5.204 -25.292 1.00 79.12 200 ASN A CA 1
ATOM 1597 C C . ASN A 1 200 ? 23.689 -5.163 -26.825 1.00 79.12 200 ASN A C 1
ATOM 1599 O O . ASN A 1 200 ? 24.058 -6.122 -27.497 1.00 79.12 200 ASN A O 1
ATOM 1603 N N . ALA A 1 201 ? 23.270 -4.033 -27.402 1.00 78.88 201 ALA A N 1
ATOM 1604 C CA . ALA A 1 201 ? 23.207 -3.856 -28.854 1.00 78.88 201 ALA A CA 1
ATOM 1605 C C . ALA A 1 201 ? 24.594 -3.929 -29.524 1.00 78.88 201 ALA A C 1
ATOM 1607 O O . ALA A 1 201 ? 24.731 -4.484 -30.612 1.00 78.88 201 ALA A O 1
ATOM 1608 N N . LYS A 1 202 ? 25.643 -3.405 -28.873 1.00 75.81 202 LYS A N 1
ATOM 1609 C CA . LYS A 1 202 ? 27.025 -3.540 -29.364 1.00 75.81 202 LYS A CA 1
ATOM 1610 C C . LYS A 1 202 ? 27.512 -4.986 -29.309 1.00 75.81 202 LYS A C 1
ATOM 1612 O O . LYS A 1 202 ? 28.167 -5.415 -30.251 1.00 75.81 202 LYS A O 1
ATOM 1617 N N . ILE A 1 203 ? 27.189 -5.723 -28.244 1.00 68.50 203 ILE A N 1
ATOM 1618 C CA . ILE A 1 203 ? 27.545 -7.145 -28.113 1.00 68.50 203 ILE A CA 1
ATOM 1619 C C . ILE A 1 203 ? 26.894 -7.962 -29.237 1.00 68.50 203 ILE A C 1
ATOM 1621 O O . ILE A 1 203 ? 27.594 -8.709 -29.910 1.00 68.50 203 ILE A O 1
ATOM 1625 N N . LEU A 1 204 ? 25.608 -7.738 -29.530 1.00 66.50 204 LEU A N 1
ATOM 1626 C CA . LEU A 1 204 ? 24.916 -8.423 -30.631 1.00 66.50 204 LEU A CA 1
ATOM 1627 C C . LEU A 1 204 ? 25.538 -8.133 -32.007 1.00 66.50 204 LEU A C 1
ATOM 1629 O O . LEU A 1 204 ? 25.641 -9.034 -32.837 1.00 66.50 204 LEU A O 1
ATOM 1633 N N . ASN A 1 205 ? 25.986 -6.897 -32.248 1.00 61.09 205 ASN A N 1
ATOM 1634 C CA . ASN A 1 205 ? 26.688 -6.560 -33.489 1.00 61.09 205 ASN A CA 1
ATOM 1635 C C . ASN A 1 205 ? 28.053 -7.263 -33.583 1.00 61.09 205 ASN A C 1
ATOM 1637 O O . ASN A 1 205 ? 28.413 -7.747 -34.651 1.00 61.09 205 ASN A O 1
ATOM 1641 N N . ILE A 1 206 ? 28.781 -7.376 -32.467 1.00 60.31 206 ILE A N 1
ATOM 1642 C CA . ILE A 1 206 ? 30.060 -8.098 -32.411 1.00 60.31 206 ILE A CA 1
ATOM 1643 C C . ILE A 1 206 ? 29.850 -9.603 -32.643 1.00 60.31 206 ILE A C 1
ATOM 1645 O O . ILE A 1 206 ? 30.598 -10.203 -33.411 1.00 60.31 206 ILE A O 1
ATOM 1649 N N . ASP A 1 207 ? 28.820 -10.212 -32.050 1.00 59.47 207 ASP A N 1
ATOM 1650 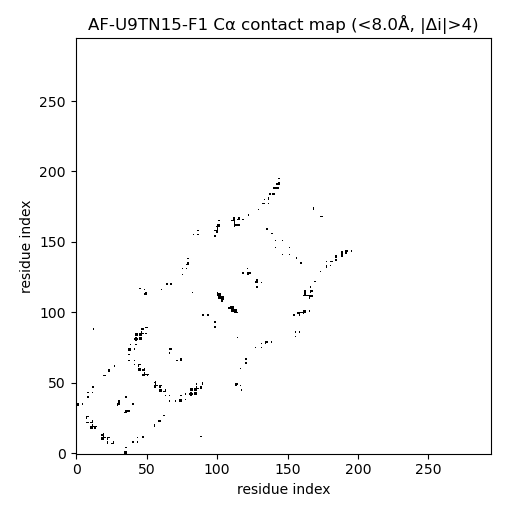C CA . ASP A 1 207 ? 28.503 -11.630 -32.266 1.00 59.47 207 ASP A CA 1
ATOM 1651 C C . ASP A 1 207 ? 28.105 -11.912 -33.722 1.00 59.47 207 ASP A C 1
ATOM 1653 O O . ASP A 1 207 ? 28.543 -12.908 -34.298 1.00 59.47 207 ASP A O 1
ATOM 1657 N N . MET A 1 208 ? 27.346 -11.017 -34.364 1.00 57.94 208 MET A N 1
ATOM 1658 C CA . MET A 1 208 ? 27.021 -11.130 -35.792 1.00 57.94 208 MET A CA 1
ATOM 1659 C C . MET A 1 208 ? 28.254 -10.997 -36.691 1.00 57.94 208 MET A C 1
ATOM 1661 O O . MET A 1 208 ? 28.368 -11.734 -37.671 1.00 57.94 208 MET A O 1
ATOM 1665 N N . ASP A 1 209 ? 29.199 -10.119 -36.356 1.00 58.94 209 ASP A N 1
ATOM 1666 C CA . ASP A 1 209 ? 30.461 -9.993 -37.090 1.00 58.94 209 ASP A CA 1
ATOM 1667 C C . ASP A 1 209 ? 31.351 -11.234 -36.916 1.00 58.94 209 ASP A C 1
ATOM 1669 O O . ASP A 1 209 ? 31.945 -11.702 -37.889 1.00 58.94 209 ASP A O 1
ATOM 1673 N N . ILE A 1 210 ? 31.389 -11.834 -35.720 1.00 61.84 210 ILE A N 1
ATOM 1674 C CA . ILE A 1 210 ? 32.098 -13.098 -35.459 1.00 61.84 210 ILE A CA 1
ATOM 1675 C C . ILE A 1 210 ? 31.435 -14.263 -36.213 1.00 61.84 210 ILE A C 1
ATOM 1677 O O . ILE A 1 210 ? 32.125 -15.069 -36.841 1.00 61.84 210 ILE A O 1
ATOM 1681 N N . ILE A 1 211 ? 30.101 -14.352 -36.210 1.00 58.88 211 ILE A N 1
ATOM 1682 C CA . ILE A 1 211 ? 29.353 -15.367 -36.970 1.00 58.88 211 ILE A CA 1
ATOM 1683 C C . ILE A 1 211 ? 29.592 -15.199 -38.475 1.00 58.88 211 ILE A C 1
ATOM 1685 O O . ILE A 1 211 ? 29.804 -16.192 -39.175 1.00 58.88 211 ILE A O 1
ATOM 1689 N N . ASN A 1 212 ? 29.610 -13.964 -38.979 1.00 57.47 212 ASN A N 1
ATOM 1690 C CA . ASN A 1 212 ? 29.899 -13.685 -40.382 1.00 57.47 212 ASN A CA 1
ATOM 1691 C C . ASN A 1 212 ? 31.348 -14.040 -40.741 1.00 57.47 212 ASN A C 1
ATOM 1693 O O . ASN A 1 212 ? 31.549 -14.728 -41.734 1.00 57.47 212 ASN A O 1
ATOM 1697 N N . GLN A 1 213 ? 32.344 -13.692 -39.919 1.00 56.09 213 GLN A N 1
ATOM 1698 C CA . GLN A 1 213 ? 33.748 -14.082 -40.143 1.00 56.09 213 GLN A CA 1
ATOM 1699 C C . GLN A 1 213 ? 33.956 -15.607 -40.123 1.00 56.09 213 GLN A C 1
ATOM 1701 O O . GLN A 1 213 ? 34.751 -16.139 -40.906 1.00 56.09 213 GLN A O 1
ATOM 1706 N N . ASN A 1 214 ? 33.210 -16.330 -39.284 1.00 55.38 214 ASN A N 1
ATOM 1707 C CA . ASN A 1 214 ? 33.241 -17.793 -39.244 1.00 55.38 214 ASN A CA 1
ATOM 1708 C C . ASN A 1 214 ? 32.555 -18.432 -40.465 1.00 55.38 214 ASN A C 1
ATOM 1710 O O . ASN A 1 214 ? 33.036 -19.455 -40.954 1.00 55.38 214 ASN A O 1
ATOM 1714 N N . LYS A 1 215 ? 31.498 -17.816 -41.017 1.00 53.75 215 LYS A N 1
ATOM 1715 C CA . LYS A 1 215 ? 30.900 -18.238 -42.299 1.00 53.75 215 LYS A CA 1
ATOM 1716 C C . LYS A 1 215 ? 31.856 -18.018 -43.473 1.00 53.75 215 LYS A C 1
ATOM 1718 O O . LYS A 1 215 ? 32.057 -18.944 -44.253 1.00 53.75 215 LYS A O 1
ATOM 1723 N N . THR A 1 216 ? 32.530 -16.868 -43.550 1.00 46.28 216 THR A N 1
ATOM 1724 C CA . THR A 1 216 ? 33.515 -16.598 -44.616 1.00 46.28 216 THR A CA 1
ATOM 1725 C C . THR A 1 216 ? 34.713 -17.551 -44.552 1.00 46.28 216 THR A C 1
ATOM 1727 O O . THR A 1 216 ? 35.272 -17.920 -45.583 1.00 46.28 216 THR A O 1
ATOM 1730 N N . SER A 1 217 ? 35.089 -17.998 -43.349 1.00 47.38 217 SER A N 1
ATOM 1731 C CA . SER A 1 217 ? 36.184 -18.957 -43.147 1.00 47.38 217 SER A CA 1
ATOM 1732 C C . SER A 1 217 ? 35.801 -20.401 -43.509 1.00 47.38 217 SER A C 1
ATOM 1734 O O . SER A 1 217 ? 36.662 -21.163 -43.944 1.00 47.38 217 SER A O 1
ATOM 1736 N N . GLN A 1 218 ? 34.525 -20.791 -43.382 1.00 45.97 218 GLN A N 1
ATOM 1737 C CA . GLN A 1 218 ? 34.043 -22.100 -43.851 1.00 45.97 218 GLN A CA 1
ATOM 1738 C C . GLN A 1 218 ? 33.829 -22.137 -45.372 1.00 45.97 218 GLN A C 1
ATOM 1740 O O . GLN A 1 218 ? 34.100 -23.162 -45.992 1.00 45.97 218 GLN A O 1
ATOM 1745 N N . GLU A 1 219 ? 33.442 -21.022 -45.998 1.00 41.38 219 GLU A N 1
ATOM 1746 C CA . GLU A 1 219 ? 33.231 -20.951 -47.453 1.00 41.38 219 GLU A CA 1
ATOM 1747 C C . GLU A 1 219 ? 34.553 -20.995 -48.252 1.00 41.38 219 GLU A C 1
ATOM 1749 O O . GLU A 1 219 ? 34.601 -21.529 -49.363 1.00 41.38 219 GLU A O 1
ATOM 1754 N N . GLN A 1 220 ? 35.662 -20.538 -47.653 1.00 41.38 220 GLN A N 1
ATOM 1755 C CA . GLN A 1 220 ? 37.010 -20.652 -48.230 1.00 41.38 220 GLN A CA 1
ATOM 1756 C C . GLN A 1 220 ? 37.637 -22.051 -48.097 1.00 41.38 220 GLN A C 1
ATOM 1758 O O . GLN A 1 220 ? 38.596 -22.349 -48.807 1.00 41.38 220 GLN A O 1
ATOM 1763 N N . ALA A 1 221 ? 37.093 -22.936 -47.254 1.00 40.81 221 ALA A N 1
ATOM 1764 C CA . ALA A 1 221 ? 37.552 -24.326 -47.160 1.00 40.81 221 ALA A CA 1
ATOM 1765 C C . ALA A 1 221 ? 36.907 -25.252 -48.215 1.00 40.81 221 ALA A C 1
ATOM 1767 O O . ALA A 1 221 ? 37.396 -26.356 -48.444 1.00 40.81 221 ALA A O 1
ATOM 1768 N N . SER A 1 222 ? 35.841 -24.806 -48.890 1.00 37.84 222 SER A N 1
ATOM 1769 C CA . SER A 1 222 ? 35.104 -25.582 -49.905 1.00 37.84 222 SER A CA 1
ATOM 1770 C C . SER A 1 222 ? 35.577 -25.390 -51.354 1.00 37.84 222 SER A C 1
ATOM 1772 O O . SER A 1 222 ? 35.087 -26.082 -52.244 1.00 37.84 222 SER A O 1
ATOM 1774 N N . VAL A 1 223 ? 36.559 -24.522 -51.623 1.00 39.41 223 VAL A N 1
ATOM 1775 C CA . VAL A 1 223 ? 37.148 -24.368 -52.968 1.00 39.41 223 VAL A CA 1
ATOM 1776 C C . VAL A 1 223 ? 38.531 -25.012 -53.011 1.00 39.41 223 VAL A C 1
ATOM 1778 O O . VAL A 1 223 ? 39.555 -24.352 -53.139 1.00 39.41 223 VAL A O 1
ATOM 1781 N N . ASN A 1 224 ? 38.569 -26.337 -52.905 1.00 36.59 224 ASN A N 1
ATOM 1782 C CA . ASN A 1 224 ? 39.689 -27.102 -53.442 1.00 36.59 224 ASN A CA 1
ATOM 1783 C C . ASN A 1 224 ? 39.171 -28.414 -54.036 1.00 36.59 224 ASN A C 1
ATOM 1785 O O . ASN A 1 224 ? 39.440 -29.506 -53.544 1.00 36.59 224 ASN A O 1
ATOM 1789 N N . ILE A 1 225 ? 38.378 -28.290 -55.102 1.00 34.47 225 ILE A N 1
ATOM 1790 C CA . ILE A 1 225 ? 38.125 -29.406 -56.012 1.00 34.47 225 ILE A CA 1
ATOM 1791 C C . ILE A 1 225 ? 39.370 -29.512 -56.896 1.00 34.47 225 ILE A C 1
ATOM 1793 O O . ILE A 1 225 ? 39.458 -28.880 -57.947 1.00 34.47 225 ILE A O 1
ATOM 1797 N N . GLN A 1 226 ? 40.359 -30.288 -56.449 1.00 31.36 226 GLN A N 1
ATOM 1798 C CA . GLN A 1 226 ? 41.289 -30.906 -57.385 1.00 31.36 226 GLN A CA 1
ATOM 1799 C C . GLN A 1 226 ? 40.523 -32.001 -58.127 1.00 31.36 226 GLN A C 1
ATOM 1801 O O . GLN A 1 226 ? 39.896 -32.874 -57.529 1.00 31.36 226 GLN A O 1
ATOM 1806 N N . THR A 1 227 ? 40.525 -31.872 -59.445 1.00 29.45 227 THR A N 1
ATOM 1807 C CA . THR A 1 227 ? 39.932 -32.773 -60.427 1.00 29.45 227 THR A CA 1
ATOM 1808 C C . THR A 1 227 ? 40.339 -34.225 -60.175 1.00 29.45 227 THR A C 1
ATOM 1810 O O . THR A 1 227 ? 41.526 -34.545 -60.150 1.00 29.45 227 THR A O 1
ATOM 1813 N N . PHE A 1 228 ? 39.339 -35.092 -60.010 1.00 26.95 228 PHE A N 1
ATOM 1814 C CA . PHE A 1 228 ? 39.488 -36.543 -60.028 1.00 26.95 228 PHE A CA 1
ATOM 1815 C C . PHE A 1 228 ? 39.774 -37.014 -61.461 1.00 26.95 228 PHE A C 1
ATOM 1817 O O . PHE A 1 228 ? 38.946 -36.795 -62.344 1.00 26.95 228 PHE A O 1
ATOM 1824 N N . ASP A 1 229 ? 40.910 -37.685 -61.660 1.00 30.45 229 ASP A N 1
ATOM 1825 C CA . ASP A 1 229 ? 41.098 -38.644 -62.752 1.00 30.45 229 ASP A CA 1
ATOM 1826 C C . ASP A 1 229 ? 40.509 -40.000 -62.328 1.00 30.45 229 ASP A C 1
ATOM 1828 O O . ASP A 1 229 ? 40.713 -40.477 -61.207 1.00 30.45 229 ASP A O 1
ATOM 1832 N N . GLU A 1 230 ? 39.752 -40.607 -63.239 1.00 33.34 230 GLU A N 1
ATOM 1833 C CA . GLU A 1 230 ? 39.145 -41.929 -63.114 1.00 33.34 230 GLU A CA 1
ATOM 1834 C C . GLU A 1 230 ? 40.212 -43.027 -62.983 1.00 33.34 230 GLU A C 1
ATOM 1836 O O . GLU A 1 230 ? 41.077 -43.170 -63.848 1.00 33.34 230 GLU A O 1
ATOM 1841 N N . ASN A 1 231 ? 40.115 -43.865 -61.945 1.00 30.45 231 ASN A N 1
ATOM 1842 C CA . ASN A 1 231 ? 39.885 -45.312 -62.081 1.00 30.45 231 ASN A CA 1
ATOM 1843 C C . ASN A 1 231 ? 40.080 -46.067 -60.752 1.00 30.45 231 ASN A C 1
ATOM 1845 O O . ASN A 1 231 ? 41.076 -45.900 -60.052 1.00 30.45 231 ASN A O 1
ATOM 1849 N N . ASN A 1 232 ? 39.176 -47.030 -60.545 1.00 30.59 232 ASN A N 1
ATOM 1850 C CA . ASN A 1 232 ? 39.254 -48.206 -59.670 1.00 30.59 232 ASN A CA 1
ATOM 1851 C C . ASN A 1 232 ? 38.608 -48.122 -58.264 1.00 30.59 232 ASN A C 1
ATOM 1853 O O . ASN A 1 232 ? 38.884 -47.253 -57.445 1.00 30.59 232 ASN A O 1
ATOM 1857 N N . SER A 1 233 ? 37.752 -49.108 -57.991 1.00 29.42 233 SER A N 1
ATOM 1858 C CA . SER A 1 233 ? 37.028 -49.402 -56.739 1.00 29.42 233 SER A CA 1
ATOM 1859 C C . SER A 1 233 ? 37.329 -50.866 -56.354 1.00 29.42 233 SER A C 1
ATOM 1861 O O . SER A 1 233 ? 37.836 -51.582 -57.222 1.00 29.42 233 SER A O 1
ATOM 1863 N N . PRO A 1 234 ? 36.943 -51.420 -55.183 1.00 42.94 234 PRO A N 1
ATOM 1864 C CA . PRO A 1 234 ? 36.591 -50.844 -53.870 1.00 42.94 234 PRO A CA 1
ATOM 1865 C C . PRO A 1 234 ? 37.476 -51.428 -52.736 1.00 42.94 234 PRO A C 1
ATOM 1867 O O . PRO A 1 2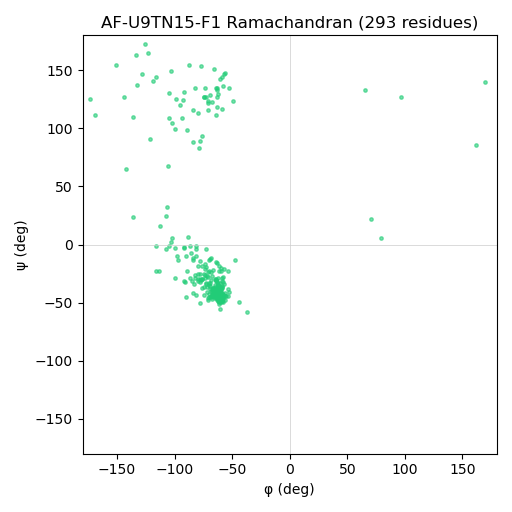34 ? 38.034 -52.500 -52.911 1.00 42.94 234 PRO A O 1
ATOM 1870 N N . HIS A 1 235 ? 37.530 -50.820 -51.537 1.00 29.83 235 HIS A N 1
ATOM 1871 C CA . HIS A 1 235 ? 37.478 -51.561 -50.253 1.00 29.83 235 HIS A CA 1
ATOM 1872 C C . HIS A 1 235 ? 37.404 -50.651 -48.999 1.00 29.83 235 HIS A C 1
ATOM 1874 O O . HIS A 1 235 ? 38.289 -49.844 -48.755 1.00 29.83 235 HIS A O 1
ATOM 1880 N N . GLN A 1 236 ? 36.358 -50.918 -48.197 1.00 27.78 236 GLN A N 1
ATOM 1881 C CA . GLN A 1 236 ? 36.154 -50.760 -46.737 1.00 27.78 236 GLN A CA 1
ATOM 1882 C C . GLN A 1 236 ? 36.134 -49.364 -46.057 1.00 27.78 236 GLN A C 1
ATOM 1884 O O . GLN A 1 236 ? 37.056 -48.573 -46.229 1.00 27.78 236 GLN A O 1
ATOM 1889 N N . PRO A 1 237 ? 35.133 -49.087 -45.182 1.00 29.91 237 PRO A N 1
ATOM 1890 C CA . PRO A 1 237 ? 35.117 -47.907 -44.322 1.00 29.91 237 PRO A CA 1
ATOM 1891 C C . PRO A 1 237 ? 35.754 -48.201 -42.952 1.00 29.91 237 PRO A C 1
ATOM 1893 O O . PRO A 1 237 ? 35.380 -49.157 -42.272 1.00 29.91 237 PRO A O 1
ATOM 1896 N N . SER A 1 238 ? 36.671 -47.336 -42.520 1.00 27.59 238 SER A N 1
ATOM 1897 C CA . SER A 1 238 ? 37.186 -47.308 -41.147 1.00 27.59 238 SER A CA 1
ATOM 1898 C C . SER A 1 238 ? 36.465 -46.231 -40.342 1.00 27.59 238 SER A C 1
ATOM 1900 O O . SER A 1 238 ? 36.411 -45.066 -40.730 1.00 27.59 238 SER A O 1
ATOM 1902 N N . VAL A 1 239 ? 35.902 -46.659 -39.217 1.00 28.20 239 VAL A N 1
ATOM 1903 C CA . VAL A 1 239 ? 35.208 -45.861 -38.205 1.00 28.20 239 VAL A CA 1
ATOM 1904 C C . VAL A 1 239 ? 36.203 -44.963 -37.464 1.00 28.20 239 VAL A C 1
ATOM 1906 O O . VAL A 1 239 ? 37.156 -45.479 -36.888 1.00 28.20 239 VAL A O 1
ATOM 1909 N N . THR A 1 240 ? 35.913 -43.662 -37.369 1.00 27.44 240 THR A N 1
ATOM 1910 C CA . THR A 1 240 ? 36.424 -42.810 -36.283 1.00 27.44 240 THR A CA 1
ATOM 1911 C C . THR A 1 240 ? 35.293 -41.921 -35.778 1.00 27.44 240 THR A C 1
ATOM 1913 O O . THR A 1 240 ? 34.824 -41.023 -36.470 1.00 27.44 240 THR A O 1
ATOM 1916 N N . MET A 1 241 ? 34.846 -42.212 -34.559 1.00 26.73 241 MET A N 1
ATOM 1917 C CA . MET A 1 241 ? 33.935 -41.390 -33.765 1.00 26.73 241 MET A CA 1
ATOM 1918 C C . MET A 1 241 ? 34.687 -40.171 -33.227 1.00 26.73 241 MET A C 1
ATOM 1920 O O . MET A 1 241 ? 35.761 -40.335 -32.652 1.00 26.73 241 MET A O 1
ATOM 1924 N N . LEU A 1 242 ? 34.095 -38.980 -33.323 1.00 28.86 242 LEU A N 1
ATOM 1925 C CA . LEU A 1 242 ? 34.423 -37.854 -32.448 1.00 28.86 242 LEU A CA 1
ATOM 1926 C C . LEU A 1 242 ? 33.152 -37.050 -32.139 1.00 28.86 242 LEU A C 1
ATOM 1928 O O . LEU A 1 242 ? 32.375 -36.700 -33.021 1.00 28.86 242 LEU A O 1
ATOM 1932 N N . ASN A 1 243 ? 32.953 -36.869 -30.836 1.00 28.98 243 ASN A N 1
ATOM 1933 C CA . ASN A 1 243 ? 31.796 -36.338 -30.125 1.00 28.98 243 ASN A CA 1
ATOM 1934 C C . ASN A 1 243 ? 31.342 -34.936 -30.552 1.00 28.98 243 ASN A C 1
ATOM 1936 O O . ASN A 1 243 ? 32.166 -34.045 -30.734 1.00 28.98 243 ASN A O 1
ATOM 1940 N N . GLY A 1 244 ? 30.027 -34.711 -30.472 1.00 28.73 244 GLY A N 1
ATOM 1941 C CA . GLY A 1 244 ? 29.448 -33.377 -30.312 1.00 28.73 244 GLY A CA 1
ATOM 1942 C C . GLY A 1 244 ? 27.972 -33.321 -30.687 1.00 28.73 244 GLY A C 1
ATOM 1943 O O . GLY A 1 244 ? 27.637 -33.006 -31.821 1.00 28.73 244 GLY A O 1
ATOM 1944 N N . SER A 1 245 ? 27.088 -33.640 -29.742 1.00 26.17 245 SER A N 1
ATOM 1945 C CA . SER A 1 245 ? 25.635 -33.525 -29.891 1.00 26.17 245 SER A CA 1
ATOM 1946 C C . SER A 1 245 ? 25.212 -32.086 -30.212 1.00 26.17 245 SER A C 1
ATOM 1948 O O . SER A 1 245 ? 25.350 -31.208 -29.363 1.00 26.17 245 SER A O 1
ATOM 1950 N N . PHE A 1 246 ? 24.627 -31.860 -31.388 1.00 26.61 246 PHE A N 1
ATOM 1951 C CA . PHE A 1 246 ? 23.775 -30.699 -31.647 1.00 26.61 246 PHE A CA 1
ATOM 1952 C C . PHE A 1 246 ? 22.313 -31.106 -31.428 1.00 26.61 246 PHE A C 1
ATOM 1954 O O . PHE A 1 246 ? 21.812 -32.028 -32.070 1.00 26.61 246 PHE A O 1
ATOM 1961 N N . MET A 1 247 ? 21.635 -30.431 -30.493 1.00 25.11 247 MET A N 1
ATOM 1962 C CA . MET A 1 247 ? 20.172 -30.405 -30.450 1.00 25.11 247 MET A CA 1
ATOM 1963 C C . MET A 1 247 ? 19.673 -29.631 -31.673 1.00 25.11 247 MET A C 1
ATOM 1965 O O . MET A 1 247 ? 20.019 -28.464 -31.849 1.00 25.11 247 MET A O 1
ATOM 1969 N N . ASN A 1 248 ? 18.841 -30.277 -32.488 1.00 28.12 248 ASN A N 1
ATOM 1970 C CA . ASN A 1 248 ? 18.052 -29.624 -33.525 1.00 28.12 248 ASN A CA 1
ATOM 1971 C C . ASN A 1 248 ? 17.061 -28.647 -32.874 1.00 28.12 248 ASN A C 1
ATOM 1973 O O . ASN A 1 248 ? 16.180 -29.073 -32.127 1.00 28.12 248 ASN A O 1
ATOM 1977 N N . VAL A 1 249 ? 17.182 -27.353 -33.181 1.00 28.34 249 VAL A N 1
ATOM 1978 C CA . VAL A 1 249 ? 16.076 -26.400 -33.033 1.00 28.34 249 VAL A CA 1
ATOM 1979 C C . VAL A 1 249 ? 15.176 -26.605 -34.246 1.00 28.34 249 VAL A C 1
ATOM 1981 O O . VAL A 1 249 ? 15.599 -26.411 -35.383 1.00 28.34 249 VAL A O 1
ATOM 1984 N N . SER A 1 250 ? 13.969 -27.093 -33.987 1.00 34.12 250 SER A N 1
ATOM 1985 C CA . SER A 1 250 ? 12.922 -27.338 -34.971 1.00 34.12 250 SER A CA 1
ATOM 1986 C C . SER A 1 250 ? 12.504 -26.062 -35.701 1.00 34.12 250 SER A C 1
ATOM 1988 O O . SER A 1 250 ? 12.406 -24.988 -35.112 1.00 34.12 250 SER A O 1
ATOM 1990 N N . GLU A 1 251 ? 12.243 -26.255 -36.987 1.00 35.47 251 GLU A N 1
ATOM 1991 C CA . GLU A 1 251 ? 11.827 -25.312 -38.018 1.00 35.47 251 GLU A CA 1
ATOM 1992 C C . GLU A 1 251 ? 10.591 -24.484 -37.620 1.00 35.47 251 GLU A C 1
ATOM 1994 O O . GLU A 1 251 ? 9.589 -25.018 -37.143 1.00 35.47 251 GLU A O 1
ATOM 1999 N N . THR A 1 252 ? 10.644 -23.171 -37.859 1.00 34.19 252 THR A N 1
ATOM 2000 C CA . THR A 1 252 ? 9.478 -22.277 -37.852 1.00 34.19 252 THR A CA 1
ATOM 2001 C C . THR A 1 252 ? 8.530 -22.686 -38.977 1.00 34.19 252 THR A C 1
ATOM 2003 O O . THR A 1 252 ? 8.847 -22.553 -40.158 1.00 34.19 252 THR A O 1
ATOM 2006 N N . THR A 1 253 ? 7.365 -23.212 -38.612 1.00 44.69 253 THR A N 1
ATOM 2007 C CA . THR A 1 253 ? 6.308 -23.588 -39.561 1.00 44.69 253 THR A CA 1
ATOM 2008 C C . THR A 1 253 ? 5.536 -22.363 -40.062 1.00 44.69 253 THR A C 1
ATOM 2010 O O . THR A 1 253 ? 5.390 -21.380 -39.339 1.00 44.69 253 THR A O 1
ATOM 2013 N N . ASP A 1 254 ? 4.965 -22.452 -41.268 1.00 37.66 254 ASP A N 1
ATOM 2014 C CA . ASP A 1 254 ? 4.214 -21.410 -42.004 1.00 37.66 254 ASP A CA 1
ATOM 2015 C C . ASP A 1 254 ? 3.129 -20.632 -41.216 1.00 37.66 254 ASP A C 1
ATOM 2017 O O . ASP A 1 254 ? 2.664 -19.579 -41.661 1.00 37.66 254 ASP A O 1
ATOM 2021 N N . ASN A 1 255 ? 2.728 -21.096 -40.029 1.00 40.97 255 ASN A N 1
ATOM 2022 C CA . ASN A 1 255 ? 1.798 -20.388 -39.146 1.00 40.97 255 ASN A CA 1
ATOM 2023 C C . ASN A 1 255 ? 2.410 -19.136 -38.487 1.00 40.97 255 ASN A C 1
ATOM 2025 O O . ASN A 1 255 ? 1.678 -18.176 -38.239 1.00 40.97 255 ASN A O 1
ATOM 2029 N N . ASP A 1 256 ? 3.729 -19.097 -38.276 1.00 42.31 256 ASP A N 1
ATOM 2030 C CA . ASP A 1 256 ? 4.408 -17.957 -37.635 1.00 42.31 256 ASP A CA 1
ATOM 2031 C C . ASP A 1 256 ? 4.526 -16.744 -38.579 1.00 42.31 256 ASP A C 1
ATOM 2033 O O . ASP A 1 256 ? 4.522 -15.589 -38.149 1.00 42.31 256 ASP A O 1
ATOM 2037 N N . ILE A 1 257 ? 4.529 -16.987 -39.894 1.00 45.62 257 ILE A N 1
ATOM 2038 C CA . ILE A 1 257 ? 4.528 -15.936 -40.925 1.00 45.62 257 ILE A CA 1
ATOM 2039 C C . ILE A 1 257 ? 3.151 -15.252 -41.000 1.00 45.62 257 ILE A C 1
ATOM 2041 O O . ILE A 1 257 ? 3.063 -14.038 -41.196 1.00 45.62 257 ILE A O 1
ATOM 2045 N N . LYS A 1 258 ? 2.066 -16.005 -40.771 1.00 42.28 258 LYS A N 1
ATOM 2046 C CA . LYS A 1 258 ? 0.682 -15.511 -40.863 1.00 42.28 258 LYS A CA 1
ATOM 2047 C C . LYS A 1 258 ? 0.281 -14.607 -39.690 1.00 42.28 258 LYS A C 1
ATOM 2049 O O . LYS A 1 258 ? -0.543 -13.707 -39.856 1.00 42.28 258 LYS A O 1
ATOM 2054 N N . LEU A 1 259 ? 0.885 -14.809 -38.516 1.00 42.53 259 LEU A N 1
ATOM 2055 C CA . LEU A 1 259 ? 0.666 -13.948 -37.350 1.00 42.53 259 LEU A CA 1
ATOM 2056 C C . LEU A 1 259 ? 1.380 -12.595 -37.509 1.00 42.53 259 LEU A C 1
ATOM 2058 O O . LEU A 1 259 ? 0.815 -11.552 -37.180 1.00 42.53 259 LEU A O 1
ATOM 2062 N N . ASN A 1 260 ? 2.573 -12.595 -38.113 1.00 40.53 260 ASN A N 1
ATOM 2063 C CA . ASN A 1 260 ? 3.296 -11.365 -38.434 1.00 40.53 260 ASN A CA 1
ATOM 2064 C C . ASN A 1 260 ? 2.636 -10.559 -39.565 1.00 40.53 260 ASN A C 1
ATOM 2066 O O . ASN A 1 260 ? 2.649 -9.332 -39.506 1.00 40.53 260 ASN A O 1
ATOM 2070 N N . SER A 1 261 ? 1.991 -11.199 -40.551 1.00 44.28 261 SER A N 1
ATOM 2071 C CA . SER A 1 261 ? 1.227 -10.462 -41.572 1.00 44.28 261 SER A CA 1
ATOM 2072 C C . SER A 1 261 ? -0.041 -9.806 -41.005 1.00 44.28 261 SER A C 1
ATOM 2074 O O . SER A 1 261 ? -0.364 -8.684 -41.383 1.00 44.28 261 SER A O 1
ATOM 2076 N N . MET A 1 262 ? -0.723 -10.451 -40.046 1.00 39.97 262 MET A N 1
ATOM 2077 C CA . MET A 1 262 ? -1.900 -9.877 -39.368 1.00 39.97 262 MET A CA 1
ATOM 2078 C C . MET A 1 262 ? -1.559 -8.684 -38.461 1.00 39.97 262 MET A C 1
ATOM 2080 O O . MET A 1 262 ? -2.370 -7.771 -38.322 1.00 39.97 262 MET A O 1
ATOM 2084 N N . LEU A 1 263 ? -0.360 -8.656 -37.869 1.00 44.56 263 LEU A N 1
ATOM 2085 C CA . LEU A 1 263 ? 0.105 -7.527 -37.052 1.00 44.56 263 LEU A CA 1
ATOM 2086 C C . LEU A 1 263 ? 0.492 -6.297 -37.890 1.00 44.56 263 LEU A C 1
ATOM 2088 O O . LEU A 1 263 ? 0.393 -5.174 -37.401 1.00 44.56 263 LEU A O 1
ATOM 2092 N N . ILE A 1 264 ? 0.886 -6.490 -39.153 1.00 43.69 264 ILE A N 1
ATOM 2093 C CA . ILE A 1 264 ? 1.262 -5.397 -40.064 1.00 43.69 264 ILE A CA 1
ATOM 2094 C C . ILE A 1 264 ? 0.023 -4.758 -40.722 1.00 43.69 264 ILE A C 1
ATOM 2096 O O . ILE A 1 264 ? -0.011 -3.541 -40.898 1.00 43.69 264 ILE A O 1
ATOM 2100 N N . GLU A 1 265 ? -1.037 -5.524 -41.008 1.00 39.09 265 GLU A N 1
ATOM 2101 C CA . GLU A 1 265 ? -2.290 -4.986 -41.579 1.00 39.09 265 GLU A CA 1
ATOM 2102 C C . GLU A 1 265 ? -3.148 -4.189 -40.573 1.00 39.09 265 GLU A C 1
ATOM 2104 O O . GLU A 1 265 ? -3.987 -3.382 -40.974 1.00 39.09 265 GLU A O 1
ATOM 2109 N N . GLY A 1 266 ? -2.905 -4.330 -39.265 1.00 36.78 266 GLY A N 1
ATOM 2110 C CA . GLY A 1 266 ? -3.605 -3.576 -38.215 1.00 36.78 266 GLY A CA 1
ATOM 2111 C C . GLY A 1 266 ? -3.219 -2.093 -38.093 1.00 36.78 266 GLY A C 1
ATOM 2112 O O . GLY A 1 266 ? -3.815 -1.380 -37.287 1.00 36.78 266 GLY A O 1
ATOM 2113 N N . VAL A 1 267 ? -2.241 -1.607 -38.869 1.00 42.72 267 VAL A N 1
ATOM 2114 C CA . VAL A 1 267 ? -1.684 -0.242 -38.743 1.00 42.72 267 VAL A CA 1
ATOM 2115 C C . VAL A 1 267 ? -2.210 0.736 -39.813 1.00 42.72 267 VAL A C 1
ATOM 2117 O O . VAL A 1 267 ? -1.824 1.902 -39.836 1.00 42.72 267 VAL A O 1
ATOM 2120 N N . GLN A 1 268 ? -3.171 0.347 -40.657 1.00 42.25 268 GLN A N 1
ATOM 2121 C CA . GLN A 1 268 ? -3.815 1.274 -41.603 1.00 42.25 268 GLN A CA 1
ATOM 2122 C C . GLN A 1 268 ? -5.334 1.374 -41.418 1.00 42.25 268 GLN A C 1
ATOM 2124 O O . GLN A 1 268 ? -6.095 0.676 -42.083 1.00 42.25 268 GLN A O 1
ATOM 2129 N N . LYS A 1 269 ? -5.781 2.323 -40.573 1.00 37.97 269 LYS A N 1
ATOM 2130 C CA . LYS A 1 269 ? -7.025 3.092 -40.806 1.00 37.97 269 LYS A CA 1
ATOM 2131 C C . LYS A 1 269 ? -7.199 4.303 -39.865 1.00 37.97 269 LYS A C 1
ATOM 2133 O O . LYS A 1 269 ? -7.518 4.108 -38.696 1.00 37.97 269 LYS A O 1
ATOM 2138 N N . PRO A 1 270 ? -7.118 5.549 -40.372 1.00 43.06 270 PRO A N 1
ATOM 2139 C CA . PRO A 1 270 ? -7.621 6.739 -39.681 1.00 43.06 270 PRO A CA 1
ATOM 2140 C C . PRO A 1 270 ? -8.927 7.301 -40.294 1.00 43.06 270 PRO A C 1
ATOM 2142 O O . PRO A 1 270 ? -9.155 8.501 -40.249 1.00 43.06 270 PRO A O 1
ATOM 2145 N N . GLU A 1 271 ? -9.812 6.471 -40.859 1.00 41.84 271 GLU A N 1
ATOM 2146 C CA . GLU A 1 271 ? -11.027 6.956 -41.562 1.00 41.84 271 GLU A CA 1
ATOM 2147 C C . GLU A 1 271 ? -12.336 6.905 -40.745 1.00 41.84 271 GLU A C 1
ATOM 2149 O O . GLU A 1 271 ? -13.383 7.334 -41.228 1.00 41.84 271 GLU A O 1
ATOM 2154 N N . LEU A 1 272 ? -12.323 6.395 -39.507 1.00 41.38 272 LEU A N 1
ATOM 2155 C CA . LEU A 1 272 ? -13.544 6.301 -38.685 1.00 41.38 272 LEU A CA 1
ATOM 2156 C C . LEU A 1 272 ? -13.726 7.447 -37.681 1.00 41.38 272 LEU A C 1
ATOM 2158 O O . LEU A 1 272 ? -14.832 7.620 -37.178 1.00 41.38 272 LEU A O 1
ATOM 2162 N N . LEU A 1 273 ? -12.695 8.259 -37.430 1.00 42.00 273 LEU A N 1
ATOM 2163 C CA . LEU A 1 273 ? -12.779 9.385 -36.489 1.00 42.00 273 LEU A CA 1
ATOM 2164 C C . LEU A 1 273 ? -13.305 10.673 -37.149 1.00 42.00 273 LEU A C 1
ATOM 2166 O O . LEU A 1 273 ? -14.021 11.438 -36.514 1.00 42.00 273 LEU A O 1
ATOM 2170 N N . GLU A 1 274 ? -13.083 10.863 -38.452 1.00 43.16 274 GLU A N 1
ATOM 2171 C CA . GLU A 1 274 ? -13.502 12.085 -39.161 1.00 43.16 274 GLU A CA 1
ATOM 2172 C C . GLU A 1 274 ? -15.015 12.140 -39.472 1.00 43.16 274 GLU A C 1
ATOM 2174 O O . GLU A 1 274 ? -15.573 13.205 -39.734 1.00 43.16 274 GLU A O 1
ATOM 2179 N N . ASN A 1 275 ? -15.704 10.994 -39.431 1.00 38.31 275 ASN A N 1
ATOM 2180 C CA . ASN A 1 275 ? -17.152 10.906 -39.661 1.00 38.31 275 ASN A CA 1
ATOM 2181 C C . ASN A 1 275 ? -17.987 11.049 -38.378 1.00 38.31 275 ASN A C 1
ATOM 2183 O O . ASN A 1 275 ? -19.209 11.174 -38.467 1.00 38.31 275 ASN A O 1
ATOM 2187 N N . ILE A 1 276 ? -17.345 11.032 -37.205 1.00 44.34 276 ILE A N 1
ATOM 2188 C CA . ILE A 1 276 ? -18.009 11.223 -35.909 1.00 44.34 276 ILE A CA 1
ATOM 2189 C C . ILE A 1 276 ? -18.023 12.720 -35.563 1.00 44.34 276 ILE A C 1
ATOM 2191 O O . ILE A 1 276 ? -19.097 13.263 -35.316 1.00 44.34 276 ILE A O 1
ATOM 2195 N N . GLU A 1 277 ? -16.903 13.432 -35.742 1.00 45.41 277 GLU A N 1
ATOM 2196 C CA . GLU A 1 277 ? -16.849 14.897 -35.550 1.00 45.41 277 GLU A CA 1
ATOM 2197 C C . GLU A 1 277 ? -17.760 15.667 -36.528 1.00 45.41 277 GLU A C 1
ATOM 2199 O O . GLU A 1 277 ? -18.366 16.681 -36.171 1.00 45.41 277 GLU A O 1
ATOM 2204 N N . LYS A 1 278 ? -17.942 15.169 -37.761 1.00 46.25 278 LYS A N 1
ATOM 2205 C CA . LYS A 1 278 ? -18.860 15.786 -38.741 1.00 46.25 278 LYS A CA 1
ATOM 2206 C C . LYS A 1 278 ? -20.343 15.551 -38.427 1.00 46.25 278 LYS A C 1
ATOM 2208 O O . LYS A 1 278 ? -21.170 16.324 -38.907 1.00 46.25 278 LYS A O 1
ATOM 2213 N N . LYS A 1 279 ? -20.687 14.531 -37.629 1.00 45.31 279 LYS A N 1
ATOM 2214 C CA . LYS A 1 279 ? -22.069 14.283 -37.182 1.00 45.31 279 LYS A CA 1
ATOM 2215 C C . LYS A 1 279 ? -22.433 15.114 -35.953 1.00 45.31 279 LYS A C 1
ATOM 2217 O O . LYS A 1 279 ? -23.499 15.719 -35.956 1.00 45.31 279 LYS A O 1
ATOM 2222 N N . GLU A 1 280 ? -21.528 15.237 -34.985 1.00 49.00 280 GLU A N 1
ATOM 2223 C CA . GLU A 1 280 ? -21.756 16.060 -33.785 1.00 49.00 280 GLU A CA 1
ATOM 2224 C C . GLU A 1 280 ? -21.885 17.555 -34.134 1.00 49.00 280 GLU A C 1
ATOM 2226 O O . GLU A 1 280 ? -22.771 18.244 -33.635 1.00 49.00 280 GLU A O 1
ATOM 2231 N N . THR A 1 281 ? -21.117 18.043 -35.116 1.00 50.19 281 THR A N 1
ATOM 2232 C CA . THR A 1 281 ? -21.202 19.453 -35.550 1.00 50.19 281 THR A CA 1
ATOM 2233 C C . THR A 1 281 ? -22.509 19.783 -36.310 1.00 50.19 281 THR A C 1
ATOM 2235 O O . THR A 1 281 ? -22.935 20.942 -36.358 1.00 50.19 281 THR A O 1
ATOM 2238 N N . GLN A 1 282 ? -23.174 18.786 -36.913 1.00 46.56 282 GLN A N 1
ATOM 2239 C CA . GLN A 1 282 ? -24.459 18.975 -37.609 1.00 46.56 282 GLN A CA 1
ATOM 2240 C C . GLN A 1 282 ? -25.671 18.903 -36.670 1.00 46.56 282 GLN A C 1
ATOM 2242 O O . GLN A 1 282 ? -26.648 19.612 -36.920 1.00 46.56 282 GLN A O 1
ATOM 2247 N N . GLU A 1 283 ? -25.611 18.112 -35.595 1.00 51.78 283 GLU A N 1
ATOM 2248 C CA . GLU A 1 283 ? -26.690 18.033 -34.598 1.00 51.78 283 GLU A CA 1
ATOM 2249 C C . GLU A 1 283 ? -26.765 19.311 -33.740 1.00 51.78 283 GLU A C 1
ATOM 2251 O O . GLU A 1 283 ? -27.850 19.880 -33.596 1.00 51.78 283 GLU A O 1
ATOM 2256 N N . ASP A 1 284 ? -25.622 19.875 -33.331 1.00 50.06 284 ASP A N 1
ATOM 2257 C CA . ASP A 1 284 ? -25.571 21.138 -32.569 1.00 50.06 284 ASP A CA 1
ATOM 2258 C C . ASP A 1 284 ? -26.102 22.351 -33.360 1.00 50.06 284 ASP A C 1
ATOM 2260 O O . ASP A 1 284 ? -26.670 23.296 -32.799 1.00 50.06 284 ASP A O 1
ATOM 2264 N N . SER A 1 285 ? -25.966 22.317 -34.690 1.00 53.00 285 SER A N 1
ATOM 2265 C CA . SER A 1 285 ? -26.462 23.379 -35.574 1.00 53.00 285 SER A CA 1
ATOM 2266 C C . SER A 1 285 ? -27.988 23.326 -35.758 1.00 53.00 285 SER A C 1
ATOM 2268 O O . SER A 1 285 ? -28.623 24.368 -35.922 1.00 53.00 285 SER A O 1
ATOM 2270 N N . GLN A 1 286 ? -28.607 22.139 -35.686 1.00 52.00 286 GLN A N 1
ATOM 2271 C CA . GLN A 1 286 ? -30.066 21.973 -35.795 1.00 52.00 286 GLN A CA 1
ATOM 2272 C C . GLN A 1 286 ? -30.796 22.236 -34.463 1.00 52.00 286 GLN A C 1
ATOM 2274 O O . GLN A 1 286 ? -31.951 22.683 -34.454 1.00 52.00 286 GLN A O 1
ATOM 2279 N N . GLU A 1 287 ? -30.123 22.038 -33.327 1.00 54.28 287 GLU A N 1
ATOM 2280 C CA . GLU A 1 287 ? -30.692 22.294 -31.998 1.00 54.28 287 GLU A CA 1
ATOM 2281 C C . GLU A 1 287 ? -30.709 23.796 -31.627 1.00 54.28 287 GLU A C 1
ATOM 2283 O O . GLU A 1 287 ? -31.588 24.268 -30.899 1.00 54.28 287 GLU A O 1
ATOM 2288 N N . GLN A 1 288 ? -29.807 24.602 -32.203 1.00 53.09 288 GLN A N 1
ATOM 2289 C CA . GLN A 1 288 ? -29.834 26.065 -32.054 1.00 53.09 288 GLN A CA 1
ATOM 2290 C C . GLN A 1 288 ? -30.883 26.750 -32.946 1.00 53.09 288 GLN A C 1
ATOM 2292 O O . GLN A 1 288 ? -31.442 27.782 -32.564 1.00 53.09 288 GLN A O 1
ATOM 2297 N N . GLU A 1 289 ? -31.210 26.171 -34.103 1.00 52.59 289 GLU A N 1
ATOM 2298 C CA . GLU A 1 289 ? -32.192 26.737 -35.038 1.00 52.59 289 GLU A CA 1
ATOM 2299 C C . GLU A 1 289 ? -33.649 26.449 -34.624 1.00 52.59 289 GLU A C 1
ATOM 2301 O O . GLU A 1 289 ? -34.556 27.231 -34.923 1.00 52.59 289 GLU A O 1
ATOM 2306 N N . SER A 1 290 ? -33.879 25.376 -33.859 1.00 53.78 290 SER A N 1
ATOM 2307 C CA . SER A 1 290 ? -35.181 25.054 -33.256 1.00 53.78 290 SER A CA 1
ATOM 2308 C C . SER A 1 290 ? -35.497 25.912 -32.020 1.00 53.78 290 SER A C 1
ATOM 2310 O O . SER A 1 290 ? -36.649 26.289 -31.825 1.00 53.78 290 SER A O 1
ATOM 2312 N N . ARG A 1 291 ? -34.492 26.351 -31.245 1.00 51.56 291 ARG A N 1
ATOM 2313 C CA . ARG A 1 291 ? -34.692 27.275 -30.103 1.00 51.56 291 ARG A CA 1
ATOM 2314 C C . ARG A 1 291 ? -35.016 28.723 -30.476 1.00 51.56 291 ARG A C 1
ATOM 2316 O O . ARG A 1 291 ? -35.539 29.450 -29.634 1.00 51.56 291 ARG A O 1
ATOM 2323 N N . ASN A 1 292 ? -34.718 29.154 -31.701 1.00 52.91 292 ASN A N 1
ATOM 2324 C CA . ASN A 1 292 ? -34.982 30.524 -32.162 1.00 52.91 292 ASN A CA 1
ATOM 2325 C C . ASN A 1 292 ? -36.344 30.702 -32.857 1.00 52.91 292 ASN A C 1
ATOM 2327 O O . ASN A 1 292 ? -36.674 31.824 -33.230 1.00 52.91 292 ASN A O 1
ATOM 2331 N N . LYS A 1 293 ? -37.136 29.634 -33.030 1.00 54.34 293 LYS A N 1
ATOM 2332 C CA . LYS A 1 293 ? -38.488 29.705 -33.620 1.00 54.34 293 LYS A CA 1
ATOM 2333 C C . LYS A 1 293 ? -39.631 29.748 -32.598 1.00 54.34 293 LYS A C 1
ATOM 2335 O O . LYS A 1 293 ? -40.748 30.060 -32.995 1.00 54.34 293 LYS A O 1
ATOM 2340 N N . ASP A 1 294 ? -39.345 29.512 -31.316 1.00 54.25 294 ASP A N 1
ATOM 2341 C CA . ASP A 1 294 ? -40.331 29.520 -30.219 1.00 54.25 294 ASP A CA 1
ATOM 2342 C C . ASP A 1 294 ? -40.209 30.748 -29.280 1.00 54.25 294 ASP A C 1
ATOM 2344 O O . ASP A 1 294 ? -40.615 30.706 -28.116 1.00 54.25 294 ASP A O 1
ATOM 2348 N N . LYS A 1 295 ? -39.657 31.864 -29.775 1.00 48.78 295 LYS A N 1
ATOM 2349 C CA . LYS A 1 295 ? -39.717 33.197 -29.144 1.00 48.78 295 LYS A CA 1
ATOM 2350 C C . LYS A 1 295 ? -40.304 34.210 -30.114 1.00 48.78 295 LYS A C 1
ATOM 2352 O O . LYS A 1 295 ? -41.026 35.105 -29.626 1.00 48.78 295 LYS A O 1
#

Sequence (295 aa):
MQRYLDRILECTFDPTQSLKIIALDVLGNIIQQGLAHPVLCIPTIVAIETSPEQTVRDKAFKLHQHLNEKHASLIHSRNVDCVKKAYAFQKQLVCENPIVGYAVRNDEGHPEALLNPMYSLLKEKRQRRNDFLISIVRTFDFDLIRCDESTVDVGFCKFVAENLATIDYKSLEEVLHVIYCINRVLSVVAISALHSIQNNAKILNIDMDIINQNKTSQEQASVNIQTFDENNSPHQPSVTMLNGSFMNVSETTDNDIKLNSMLIEGVQKPELLENIEKKETQEDSQEQESRNKDK

Nearest PDB structures (foldseek):
  5t8v-assembly1_A  TM=9.018E-01  e=1.027E-07  Thermochaetoides thermophila DSM 1495
  6wge-assembly1_E  TM=8.697E-01  e=8.766E-06  Homo sapiens
  6zz6-assembly1_D  TM=8.015E-01  e=6.250E-06  Saccharomyces cerevisiae S288C
  5me3-assembly2_B  TM=7.841E-01  e=5.242E-05  Eremothecium gossypii ATCC 10895
  5me3-assembly1_A  TM=8.175E-01  e=1.313E-04  Eremothecium gossypii ATCC 10895

pLDDT: mean 74.93, std 23.75, range [25.11, 96.69]

Mean predicted aligned error: 16.43 Å